Protein AF-A0A962A8A9-F1 (afdb_monomer)

Sequence (236 aa):
YRDCVGVWTIGYGHTSRAGAPRVSPGMKIAEADADEILSRDLRMFERGVAAALAKAKGEVVQREFDALVDLAFNIGLGAFRSSSLLRAYLVGDKARAAEKFLDWTKAGGRVVPGLVVRRKRDRAWFLTGRLPGERLADRVASGEPAHVIDAPDAAHARLVNLVQLEGADLMKGYRTILIGLVLAIGPAALQFLGAVDWSALIGPTGAFFVSGVVAILMRFVTTTPVGKPDAPAPAP

Radius of gyration: 27.81 Å; Cα contacts (8 Å, |Δi|>4): 185; chains: 1; bounding box: 49×70×78 Å

Foldseek 3Di:
DADPVGFQADQPGDACVLPPPHGDPPDDDDNVVSVVRCVVSLVVLLVLLCVLQPQADDDDWPLQSVLLSVLCSVPPSVCSSPFPLSVCRRPVNLVVSLVSLCVQQDDPRDGDVVSNQVSVQSSCSNVPVDGPPDDPVVQVVVPCPNPCPPRCPPVNVVVVVCCVVCVVVVVVVVVVVLVVVDVVCDPVNLVVLVVDPVCVVPNPVRVVVSVVSSVVSNVVVPDDDDDDDDDDDDDD

Secondary structure (DSSP, 8-state):
-B-TTS-BEETTTEETTSSSS---TT----HHHHHHHHHHHHHHHHHHHHHHHTT-SSPPPHHHHHHHHHHHHHH-HHHHHT-HHHHHHHTT-HHHHHHGGGG--EETTEE-HHHHHHHHHHHHHHHHS--TT--HHHHHHT-----------HHHHHHHHHHHHSTTTTTSTHHHHHHHHHHHHHHHHHHHHHTS-HHHHHHHHHHHHHHHHHHHHHHHHS-PPP----------

Structure (mmCIF, N/CA/C/O backbone):
data_AF-A0A962A8A9-F1
#
_entry.id   AF-A0A962A8A9-F1
#
loop_
_atom_site.group_PDB
_atom_site.id
_atom_site.type_symbol
_atom_site.label_atom_id
_atom_site.label_alt_id
_atom_site.label_comp_id
_atom_site.label_asym_id
_atom_site.label_entity_id
_atom_site.label_seq_id
_atom_site.pdbx_PDB_ins_code
_atom_site.Cartn_x
_atom_site.Cartn_y
_atom_site.Cartn_z
_atom_site.occupancy
_atom_site.B_iso_or_equiv
_atom_site.auth_seq_id
_atom_site.auth_comp_id
_atom_site.auth_asym_id
_atom_site.auth_atom_id
_atom_site.pdbx_PDB_model_num
ATOM 1 N N . TYR A 1 1 ? 11.715 -1.372 -15.561 1.00 89.00 1 TYR A N 1
ATOM 2 C CA . TYR A 1 1 ? 11.459 0.039 -15.943 1.00 89.00 1 TYR A CA 1
ATOM 3 C C . TYR A 1 1 ? 12.040 0.974 -14.876 1.00 89.00 1 TYR A C 1
ATOM 5 O O . TYR A 1 1 ? 12.488 0.476 -13.848 1.00 89.00 1 TYR A O 1
ATOM 13 N N . ARG A 1 2 ? 12.099 2.297 -15.103 1.00 89.69 2 ARG A N 1
ATOM 14 C CA . ARG A 1 2 ? 12.384 3.276 -14.031 1.00 89.69 2 ARG A CA 1
ATOM 15 C C . ARG A 1 2 ? 11.072 3.831 -13.496 1.00 89.69 2 ARG A C 1
ATOM 17 O O . ARG A 1 2 ? 10.200 4.166 -14.294 1.00 89.69 2 ARG A O 1
ATOM 24 N N . ASP A 1 3 ? 10.929 3.900 -12.181 1.00 86.06 3 ASP A N 1
ATOM 25 C CA . ASP A 1 3 ? 9.756 4.508 -11.553 1.00 86.06 3 ASP A CA 1
ATOM 26 C C . ASP A 1 3 ? 9.776 6.051 -11.648 1.00 86.06 3 ASP A C 1
ATOM 28 O O . ASP A 1 3 ? 10.682 6.656 -12.227 1.00 86.06 3 ASP A O 1
ATOM 32 N N . CYS A 1 4 ? 8.768 6.702 -11.057 1.00 80.62 4 CYS A N 1
ATOM 33 C CA . CYS A 1 4 ? 8.619 8.161 -11.076 1.00 80.62 4 CYS A CA 1
ATOM 34 C C . CYS A 1 4 ? 9.741 8.943 -10.365 1.00 80.62 4 CYS A C 1
ATOM 36 O O . CYS A 1 4 ? 9.811 10.161 -10.519 1.00 80.62 4 CYS A O 1
ATOM 38 N N . VAL A 1 5 ? 10.613 8.268 -9.608 1.00 81.50 5 VAL A N 1
ATOM 39 C CA . VAL A 1 5 ? 11.779 8.859 -8.931 1.00 81.50 5 VAL A CA 1
ATOM 40 C C . VAL A 1 5 ? 13.109 8.308 -9.467 1.00 81.50 5 VAL A C 1
ATOM 42 O O . VAL A 1 5 ? 14.167 8.594 -8.913 1.00 81.50 5 VAL A O 1
ATOM 45 N N . GLY A 1 6 ? 13.079 7.564 -10.578 1.00 86.88 6 GLY A N 1
ATOM 46 C CA . GLY A 1 6 ? 14.263 7.087 -11.292 1.00 86.88 6 GLY A CA 1
ATOM 47 C C . GLY A 1 6 ? 14.847 5.763 -10.792 1.00 86.88 6 GLY A C 1
ATOM 48 O O . GLY A 1 6 ? 15.941 5.398 -11.228 1.00 86.88 6 GLY A O 1
ATOM 49 N N . VAL A 1 7 ? 14.150 5.029 -9.921 1.00 89.75 7 VAL A N 1
ATOM 50 C CA . VAL A 1 7 ? 14.610 3.749 -9.364 1.00 89.75 7 VAL A CA 1
ATOM 51 C C . VAL A 1 7 ? 14.264 2.596 -10.305 1.00 89.75 7 VAL A C 1
ATOM 53 O O . VAL A 1 7 ? 13.142 2.481 -10.808 1.00 89.75 7 VAL A O 1
ATOM 56 N N . TRP A 1 8 ? 15.238 1.715 -10.544 1.00 94.06 8 TRP A N 1
ATOM 57 C CA . TRP A 1 8 ? 15.027 0.495 -11.321 1.00 94.06 8 TRP A CA 1
ATOM 58 C C . TRP A 1 8 ? 14.059 -0.448 -10.609 1.00 94.06 8 TRP A C 1
ATOM 60 O O . TRP A 1 8 ? 14.310 -0.886 -9.487 1.00 94.06 8 TRP A O 1
ATOM 70 N N . THR A 1 9 ? 12.968 -0.749 -11.305 1.00 90.31 9 THR A N 1
ATOM 71 C CA . THR A 1 9 ? 11.824 -1.505 -10.797 1.00 90.31 9 THR A CA 1
ATOM 72 C C . THR A 1 9 ? 11.427 -2.597 -11.793 1.00 90.31 9 THR A C 1
ATOM 74 O O . THR A 1 9 ? 11.510 -2.382 -13.011 1.00 90.31 9 THR A O 1
ATOM 77 N N . ILE A 1 10 ? 11.009 -3.763 -11.300 1.00 93.25 10 ILE A N 1
ATOM 78 C CA . ILE A 1 10 ? 10.560 -4.901 -12.118 1.00 93.25 10 ILE A CA 1
ATOM 79 C C . ILE A 1 10 ? 9.318 -5.573 -11.518 1.00 93.25 10 ILE A C 1
ATOM 81 O O . ILE A 1 10 ? 9.042 -5.410 -10.328 1.00 93.25 10 ILE A O 1
ATOM 85 N N . GLY A 1 11 ? 8.559 -6.298 -12.346 1.00 91.31 11 GLY A N 1
ATOM 86 C CA . GLY A 1 11 ? 7.305 -6.935 -11.938 1.00 91.31 11 GLY A CA 1
ATOM 87 C C . GLY A 1 11 ? 6.327 -5.923 -11.338 1.00 91.31 11 GLY A C 1
ATOM 88 O O . GLY A 1 11 ? 6.166 -4.817 -11.860 1.00 91.31 11 GLY A O 1
ATOM 89 N N . TYR A 1 12 ? 5.745 -6.274 -10.194 1.00 86.75 12 TYR A N 1
ATOM 90 C CA . TYR A 1 12 ? 4.738 -5.479 -9.483 1.00 86.75 12 TYR A CA 1
ATOM 91 C C . TYR A 1 12 ? 5.323 -4.467 -8.483 1.00 86.75 12 TYR A C 1
ATOM 93 O O . TYR A 1 12 ? 4.757 -4.224 -7.419 1.00 86.75 12 TYR A O 1
ATOM 101 N N . GLY A 1 13 ? 6.465 -3.857 -8.805 1.00 87.31 13 GLY A N 1
ATOM 102 C CA . GLY A 1 13 ? 7.073 -2.825 -7.955 1.00 87.31 13 GLY A CA 1
ATOM 103 C C . GLY A 1 13 ? 8.305 -3.268 -7.163 1.00 87.31 13 GLY A C 1
ATOM 104 O O . GLY A 1 13 ? 8.734 -2.543 -6.266 1.00 87.31 13 GLY A O 1
ATOM 105 N N . HIS A 1 14 ? 8.900 -4.417 -7.490 1.00 90.06 14 HIS A N 1
ATOM 106 C CA . HIS A 1 14 ? 10.118 -4.889 -6.835 1.00 90.06 14 HIS A CA 1
ATOM 107 C C . HIS A 1 14 ? 11.318 -4.004 -7.185 1.00 90.06 14 HIS A C 1
ATOM 109 O O . HIS A 1 14 ? 11.543 -3.671 -8.352 1.00 90.06 14 HIS A O 1
ATOM 115 N N . THR A 1 15 ? 12.133 -3.675 -6.180 1.00 91.44 15 THR A N 1
ATOM 116 C CA . THR A 1 15 ? 13.399 -2.947 -6.345 1.00 91.44 15 THR A CA 1
ATOM 117 C C . THR A 1 15 ? 14.524 -3.698 -5.643 1.00 91.44 15 THR A C 1
ATOM 119 O O . THR A 1 15 ? 14.290 -4.377 -4.647 1.00 91.44 15 THR A O 1
ATOM 122 N N . SER A 1 16 ? 15.776 -3.479 -6.058 1.00 91.56 16 SER A N 1
ATOM 123 C CA . SER A 1 16 ? 16.961 -4.098 -5.431 1.00 91.56 16 SER A CA 1
ATOM 124 C C . SER A 1 16 ? 17.118 -3.809 -3.928 1.00 91.56 16 SER A C 1
ATOM 126 O O . SER A 1 16 ? 17.960 -4.416 -3.270 1.00 91.56 16 SER A O 1
ATOM 128 N N . ARG A 1 17 ? 16.357 -2.853 -3.375 1.00 86.69 17 ARG A N 1
ATOM 129 C CA . ARG A 1 17 ? 16.319 -2.555 -1.935 1.00 86.69 17 ARG A CA 1
ATOM 130 C C . ARG A 1 17 ? 15.505 -3.583 -1.146 1.00 86.69 17 ARG A C 1
ATOM 132 O O . ARG A 1 17 ? 15.736 -3.714 0.049 1.00 86.69 17 ARG A O 1
ATOM 139 N N . ALA A 1 18 ? 14.573 -4.278 -1.798 1.00 84.06 18 ALA A N 1
ATOM 140 C CA . ALA A 1 18 ? 13.765 -5.338 -1.198 1.00 84.06 18 ALA A CA 1
ATOM 141 C C . ALA A 1 18 ? 14.527 -6.673 -1.083 1.00 84.06 18 ALA A C 1
ATOM 143 O O . ALA A 1 18 ? 14.088 -7.571 -0.371 1.00 84.06 18 ALA A O 1
ATOM 144 N N . GLY A 1 19 ? 15.690 -6.793 -1.734 1.00 88.44 19 GLY A N 1
ATOM 145 C CA . GLY A 1 19 ? 16.543 -7.976 -1.691 1.00 88.44 19 GLY A CA 1
ATOM 146 C C . GLY A 1 19 ? 16.860 -8.494 -3.088 1.00 88.44 19 GLY A C 1
ATOM 147 O O . GLY A 1 19 ? 16.944 -7.723 -4.042 1.00 88.44 19 GLY A O 1
ATOM 148 N N . ALA A 1 20 ? 17.083 -9.802 -3.198 1.00 88.31 20 ALA A N 1
ATOM 149 C CA . ALA A 1 20 ? 17.197 -10.464 -4.492 1.00 88.31 20 ALA A CA 1
ATOM 150 C C . ALA A 1 20 ? 15.820 -10.521 -5.188 1.00 88.31 20 ALA A C 1
ATOM 152 O O . ALA A 1 20 ? 14.825 -10.658 -4.489 1.00 88.31 20 ALA A O 1
ATOM 153 N N . PRO A 1 21 ? 15.729 -10.505 -6.526 1.00 90.75 21 PRO A N 1
ATOM 154 C CA . PRO A 1 21 ? 16.823 -10.267 -7.459 1.00 90.75 21 PRO A CA 1
ATOM 155 C C . PRO A 1 21 ? 17.271 -8.797 -7.479 1.00 90.75 21 PRO A C 1
ATOM 157 O O . PRO A 1 21 ? 16.479 -7.872 -7.337 1.00 90.75 21 PRO A O 1
ATOM 160 N N . ARG A 1 22 ? 18.564 -8.555 -7.728 1.00 94.69 22 ARG A N 1
ATOM 161 C CA . ARG A 1 22 ? 19.027 -7.191 -8.020 1.00 94.69 22 ARG A CA 1
ATOM 162 C C . ARG A 1 22 ? 18.507 -6.780 -9.395 1.00 94.69 22 ARG A C 1
ATOM 164 O O . ARG A 1 22 ? 18.913 -7.346 -10.404 1.00 94.69 22 ARG A O 1
ATOM 171 N N . VAL A 1 23 ? 17.645 -5.772 -9.419 1.00 95.19 23 VAL A N 1
ATOM 172 C CA . VAL A 1 23 ? 17.060 -5.217 -10.638 1.00 95.19 23 VAL A CA 1
ATOM 173 C C . VAL A 1 23 ? 18.111 -4.428 -11.413 1.00 95.19 23 VAL A C 1
A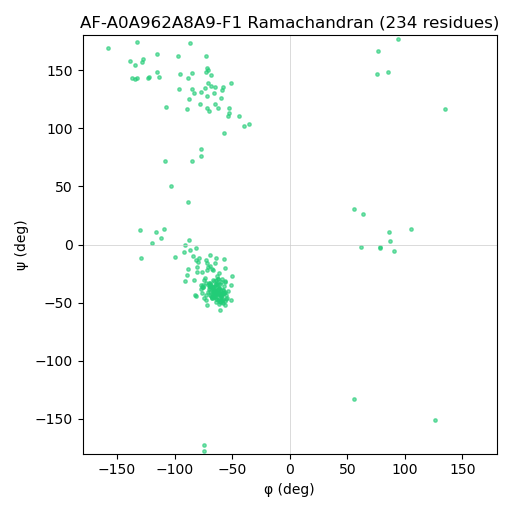TOM 175 O O . VAL A 1 23 ? 18.751 -3.520 -10.872 1.00 95.19 23 VAL A O 1
ATOM 178 N N . SER A 1 24 ? 18.256 -4.755 -12.694 1.00 93.38 24 SER A N 1
ATOM 179 C CA . SER A 1 24 ? 19.170 -4.106 -13.634 1.00 93.38 24 SER A CA 1
ATOM 180 C C . SER A 1 24 ? 18.439 -3.650 -14.910 1.00 93.38 24 SER A C 1
ATOM 182 O O . SER A 1 24 ? 17.336 -4.126 -15.209 1.00 93.38 24 SER A O 1
ATOM 184 N N . PRO A 1 25 ? 19.004 -2.692 -15.672 1.00 95.19 25 PRO A N 1
ATOM 185 C CA . PRO A 1 25 ? 18.435 -2.275 -16.951 1.00 95.19 25 PRO A CA 1
ATOM 186 C C . PRO A 1 25 ? 18.324 -3.461 -17.918 1.00 95.19 25 PRO A C 1
ATOM 188 O O . PRO A 1 25 ? 19.261 -4.238 -18.056 1.00 95.19 25 PRO A O 1
ATOM 191 N N . GLY A 1 26 ? 17.187 -3.585 -18.607 1.00 92.88 26 GLY A N 1
ATOM 192 C CA . GLY A 1 26 ? 16.962 -4.651 -19.591 1.00 92.88 26 GLY A CA 1
ATOM 193 C C . GLY A 1 26 ? 16.607 -6.022 -19.006 1.00 92.88 26 GLY A C 1
ATOM 194 O O . GLY A 1 26 ? 16.317 -6.932 -19.779 1.00 92.88 26 GLY A O 1
ATOM 195 N N . MET A 1 27 ? 16.572 -6.171 -17.675 1.00 94.25 27 MET A N 1
ATOM 196 C CA . MET A 1 27 ? 16.119 -7.399 -17.021 1.00 94.25 27 MET A CA 1
ATOM 197 C C . MET A 1 27 ? 14.672 -7.727 -17.417 1.00 94.25 27 MET A C 1
ATOM 199 O O . MET A 1 27 ? 13.794 -6.858 -17.391 1.00 94.25 27 MET A O 1
ATOM 203 N N . LYS A 1 28 ? 14.439 -8.992 -17.770 1.00 93.38 28 LYS A N 1
ATOM 204 C CA . LYS A 1 28 ? 13.125 -9.571 -18.061 1.00 93.38 28 LYS A CA 1
ATOM 205 C C . LYS A 1 28 ? 12.897 -10.744 -17.116 1.00 93.38 28 LYS A C 1
ATOM 207 O O . LYS A 1 28 ? 13.847 -11.448 -16.789 1.00 93.38 28 LYS A O 1
ATOM 212 N N . ILE A 1 29 ? 11.656 -10.921 -16.697 1.00 87.56 29 ILE A N 1
ATOM 213 C CA . ILE A 1 29 ? 11.208 -12.019 -15.838 1.00 87.56 29 ILE A CA 1
ATOM 214 C C . ILE A 1 29 ? 9.914 -12.583 -16.420 1.00 87.56 29 ILE A C 1
ATOM 216 O O . ILE A 1 29 ? 9.211 -11.855 -17.131 1.00 87.56 29 ILE A O 1
ATOM 220 N N . ALA A 1 30 ? 9.617 -13.853 -16.149 1.00 87.12 30 ALA A N 1
ATOM 221 C CA . ALA A 1 30 ? 8.306 -14.404 -16.458 1.00 87.12 30 ALA A CA 1
ATOM 222 C C . ALA A 1 30 ? 7.252 -13.848 -15.486 1.00 87.12 30 ALA A C 1
ATOM 224 O O . ALA A 1 30 ? 7.581 -13.330 -14.418 1.00 87.12 30 ALA A O 1
ATOM 225 N N . GLU A 1 31 ? 5.977 -13.963 -15.850 1.00 81.44 31 GLU A N 1
ATOM 226 C CA . GLU A 1 31 ? 4.865 -13.560 -14.981 1.00 81.44 31 GLU A CA 1
ATOM 227 C C . GLU A 1 31 ? 4.870 -14.347 -13.663 1.00 81.44 31 GLU A C 1
ATOM 229 O O . GLU A 1 31 ? 4.838 -13.743 -12.596 1.00 81.44 31 GLU A O 1
ATOM 234 N N . ALA A 1 32 ? 5.086 -15.665 -13.728 1.00 78.00 32 ALA A N 1
ATOM 235 C CA . ALA A 1 32 ? 5.216 -16.513 -12.542 1.00 78.00 32 ALA A CA 1
ATOM 236 C C . ALA A 1 32 ? 6.355 -16.063 -11.603 1.00 78.00 32 ALA A C 1
ATOM 238 O O . ALA A 1 32 ? 6.186 -16.045 -10.384 1.00 78.00 32 ALA A O 1
ATOM 239 N N . ASP A 1 33 ? 7.494 -15.630 -12.157 1.00 79.50 33 ASP A N 1
ATOM 240 C CA . ASP A 1 33 ? 8.597 -15.084 -11.355 1.00 79.50 33 ASP A CA 1
ATOM 241 C C . ASP A 1 33 ? 8.193 -13.753 -10.698 1.00 79.50 33 ASP A C 1
ATOM 243 O O . ASP A 1 33 ? 8.588 -13.456 -9.569 1.00 79.50 33 ASP A O 1
ATOM 247 N N . ALA A 1 34 ? 7.411 -12.923 -11.399 1.00 77.50 34 ALA A N 1
ATOM 248 C CA . ALA A 1 34 ? 6.904 -11.665 -10.861 1.00 77.50 34 ALA A CA 1
ATOM 249 C C . ALA A 1 34 ? 5.936 -11.902 -9.692 1.00 77.50 34 ALA A C 1
ATOM 251 O O . ALA A 1 34 ? 6.018 -11.181 -8.692 1.00 77.50 34 ALA A O 1
ATOM 252 N N . ASP A 1 35 ? 5.077 -12.918 -9.793 1.00 73.75 35 ASP A N 1
ATOM 253 C CA . ASP A 1 35 ? 4.142 -13.323 -8.739 1.00 73.75 35 ASP A CA 1
ATOM 254 C C . ASP A 1 35 ? 4.880 -13.881 -7.513 1.00 73.75 35 ASP A C 1
ATOM 256 O O . ASP A 1 35 ? 4.552 -13.537 -6.372 1.00 73.75 35 ASP A O 1
ATOM 260 N N . GLU A 1 36 ? 5.926 -14.689 -7.720 1.00 78.88 36 GLU A N 1
ATOM 261 C CA . GLU A 1 36 ? 6.756 -15.209 -6.629 1.00 78.88 36 GLU A CA 1
ATOM 262 C C . GLU A 1 36 ? 7.495 -14.076 -5.899 1.00 78.88 36 GLU A C 1
ATOM 264 O O . GLU A 1 36 ? 7.505 -14.011 -4.661 1.00 78.88 36 GLU A O 1
ATOM 269 N N . ILE A 1 37 ? 8.081 -13.144 -6.658 1.00 81.06 37 ILE A N 1
ATOM 270 C CA . ILE A 1 37 ? 8.750 -11.957 -6.116 1.00 81.06 37 ILE A CA 1
ATOM 271 C C . ILE A 1 37 ? 7.767 -11.127 -5.288 1.00 81.06 37 ILE A C 1
ATOM 273 O O . ILE A 1 37 ? 8.087 -10.761 -4.154 1.00 81.06 37 ILE A O 1
ATOM 277 N N . LEU A 1 38 ? 6.571 -10.863 -5.820 1.00 82.62 38 LEU A N 1
ATOM 278 C CA . LEU A 1 38 ? 5.534 -10.114 -5.116 1.00 82.62 38 LEU A CA 1
ATOM 279 C C . LEU A 1 38 ? 5.119 -10.820 -3.825 1.00 82.62 38 LEU A C 1
ATOM 281 O O . LEU A 1 38 ? 5.140 -10.202 -2.762 1.00 82.62 38 LEU A O 1
ATOM 285 N N . SER A 1 39 ? 4.817 -12.117 -3.895 1.00 79.31 39 SER A N 1
ATOM 286 C CA . SER A 1 39 ? 4.420 -12.925 -2.737 1.00 79.31 39 SER A CA 1
ATOM 287 C C . SER A 1 39 ? 5.481 -12.886 -1.638 1.00 79.31 39 SER A C 1
ATOM 289 O O . SER A 1 39 ? 5.182 -12.751 -0.451 1.00 79.31 39 SER A O 1
ATOM 291 N N . ARG A 1 40 ? 6.763 -12.961 -2.009 1.00 82.62 40 ARG A N 1
ATOM 292 C CA . ARG A 1 40 ? 7.858 -12.863 -1.045 1.00 82.62 40 ARG A CA 1
ATOM 293 C C . ARG A 1 40 ? 7.962 -11.476 -0.427 1.00 82.62 40 ARG A C 1
ATOM 295 O O . ARG A 1 40 ? 8.142 -11.392 0.789 1.00 82.62 40 ARG A O 1
ATOM 302 N N . ASP A 1 41 ? 7.888 -10.429 -1.235 1.00 82.12 41 ASP A N 1
ATOM 303 C CA . ASP A 1 41 ? 8.031 -9.057 -0.764 1.00 82.12 41 ASP A CA 1
ATOM 304 C C . ASP A 1 41 ? 6.864 -8.667 0.159 1.00 82.12 41 ASP A C 1
ATOM 306 O O . ASP A 1 41 ? 7.092 -8.087 1.225 1.00 82.12 41 ASP A O 1
ATOM 310 N N . LEU A 1 42 ? 5.633 -9.066 -0.187 1.00 84.56 42 LEU A N 1
ATOM 311 C CA . LEU A 1 42 ? 4.418 -8.809 0.593 1.00 84.56 42 LEU A CA 1
ATOM 312 C C . LEU A 1 42 ? 4.496 -9.358 2.016 1.00 84.56 42 LEU A C 1
ATOM 314 O O . LEU A 1 42 ? 4.125 -8.644 2.948 1.00 84.56 42 LEU A O 1
ATOM 318 N N . ARG A 1 43 ? 5.084 -10.546 2.220 1.00 84.00 43 ARG A N 1
ATOM 319 C CA . ARG A 1 43 ? 5.210 -11.175 3.550 1.00 84.00 43 ARG A CA 1
ATOM 320 C C . ARG A 1 43 ? 5.813 -10.253 4.611 1.00 84.00 43 ARG A C 1
ATOM 322 O O . ARG A 1 43 ? 5.468 -10.345 5.790 1.00 84.00 43 ARG A O 1
ATOM 329 N N . MET A 1 44 ? 6.752 -9.381 4.235 1.00 84.25 44 MET A N 1
ATOM 330 C CA . MET A 1 44 ? 7.325 -8.408 5.171 1.00 84.25 44 MET A CA 1
ATOM 331 C C . MET A 1 44 ? 6.303 -7.336 5.565 1.00 84.25 44 MET A C 1
ATOM 333 O O . MET A 1 44 ? 6.220 -6.972 6.741 1.00 84.25 44 MET A O 1
ATOM 337 N N . PHE A 1 45 ? 5.544 -6.829 4.596 1.00 84.94 45 PHE A N 1
ATOM 338 C CA . PHE A 1 45 ? 4.564 -5.768 4.799 1.00 84.94 45 PHE A CA 1
ATOM 339 C C . PHE A 1 45 ? 3.335 -6.268 5.546 1.00 84.94 45 PHE A C 1
ATOM 341 O O . PHE A 1 45 ? 2.937 -5.619 6.506 1.00 84.94 45 PHE A O 1
ATOM 348 N N . GLU A 1 46 ? 2.811 -7.441 5.199 1.00 85.50 46 GLU A N 1
ATOM 349 C CA . GLU A 1 46 ? 1.689 -8.078 5.896 1.00 85.50 46 GLU A CA 1
ATOM 350 C C . GLU A 1 46 ? 1.999 -8.261 7.382 1.00 85.50 46 GLU A C 1
ATOM 352 O O . GLU A 1 46 ? 1.265 -7.764 8.235 1.00 85.50 46 GLU A O 1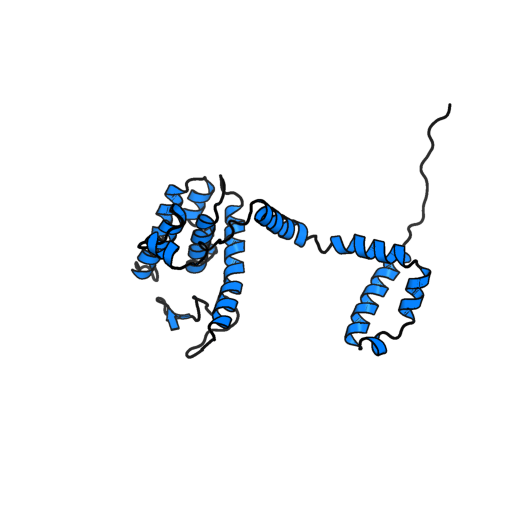
ATOM 357 N N . ARG A 1 47 ? 3.148 -8.871 7.714 1.00 84.81 47 ARG A N 1
ATOM 358 C CA . ARG A 1 47 ? 3.583 -9.019 9.113 1.00 84.81 47 ARG A CA 1
ATOM 359 C C . ARG A 1 47 ? 3.783 -7.674 9.801 1.00 84.81 47 ARG A C 1
ATOM 361 O O . ARG A 1 47 ? 3.406 -7.507 10.959 1.00 84.81 47 ARG A O 1
ATOM 368 N N . GLY A 1 48 ? 4.395 -6.715 9.108 1.00 83.62 48 GLY A N 1
ATOM 369 C CA . GLY A 1 48 ? 4.660 -5.388 9.653 1.00 83.62 48 GLY A CA 1
ATOM 370 C C . GLY A 1 48 ? 3.385 -4.596 9.949 1.00 83.62 48 GLY A C 1
ATOM 371 O O . GLY A 1 48 ? 3.320 -3.914 10.972 1.00 83.62 48 GLY A O 1
ATOM 372 N N . VAL A 1 49 ? 2.376 -4.704 9.084 1.00 89.19 49 VAL A N 1
ATOM 373 C CA . VAL A 1 49 ? 1.057 -4.091 9.264 1.00 89.19 49 VAL A CA 1
ATOM 374 C C . VAL A 1 49 ? 0.284 -4.826 10.352 1.00 89.19 49 VAL A C 1
ATOM 376 O O . VAL A 1 49 ? -0.185 -4.173 11.276 1.00 89.19 49 VAL A O 1
ATOM 379 N N . ALA A 1 50 ? 0.230 -6.160 10.331 1.00 89.75 50 ALA A N 1
ATOM 380 C CA . ALA A 1 50 ? -0.445 -6.952 11.362 1.00 89.75 50 ALA A CA 1
ATOM 381 C C . ALA A 1 50 ? 0.089 -6.627 12.768 1.00 89.75 50 ALA A C 1
ATOM 383 O O . ALA A 1 50 ? -0.681 -6.327 13.679 1.00 89.75 50 ALA A O 1
ATOM 384 N N . ALA A 1 51 ? 1.415 -6.568 12.927 1.00 87.62 51 ALA A N 1
ATOM 385 C CA . ALA A 1 51 ? 2.043 -6.173 14.185 1.00 87.62 51 ALA A CA 1
ATOM 386 C C . ALA A 1 51 ? 1.696 -4.729 14.590 1.00 87.62 51 ALA A C 1
ATOM 388 O O . ALA A 1 51 ? 1.463 -4.451 15.767 1.00 87.62 51 ALA A O 1
ATOM 389 N N . ALA A 1 52 ? 1.638 -3.802 13.630 1.00 89.19 52 ALA A N 1
ATOM 390 C CA . ALA A 1 52 ? 1.250 -2.419 13.892 1.00 89.19 52 ALA A CA 1
ATOM 391 C C . ALA A 1 52 ? -0.220 -2.293 14.324 1.00 89.19 52 ALA A C 1
ATOM 393 O O . ALA A 1 52 ? -0.536 -1.403 15.109 1.00 89.19 52 ALA A O 1
ATOM 394 N N . LEU A 1 53 ? -1.093 -3.186 13.851 1.00 91.12 53 LEU A N 1
ATOM 395 C CA . LEU A 1 53 ? -2.521 -3.224 14.165 1.00 91.12 53 LEU A CA 1
ATOM 396 C C . LEU A 1 53 ? -2.862 -4.005 15.439 1.00 91.12 53 LEU A C 1
ATOM 398 O O . LEU A 1 53 ? -4.006 -3.950 15.879 1.00 91.12 53 LEU A O 1
ATOM 402 N N . ALA A 1 54 ? -1.894 -4.657 16.089 1.00 88.88 54 ALA A N 1
ATOM 403 C CA . ALA A 1 54 ? -2.124 -5.480 17.284 1.00 88.88 54 ALA A CA 1
ATOM 404 C C . ALA A 1 54 ? -2.805 -4.737 18.454 1.00 88.88 54 ALA A C 1
ATOM 406 O O . ALA A 1 54 ? -3.369 -5.364 19.345 1.00 88.88 54 ALA A O 1
ATOM 407 N N . LYS A 1 55 ? -2.742 -3.398 18.469 1.00 85.69 55 LYS A N 1
ATOM 408 C CA . LYS A 1 55 ? -3.367 -2.531 19.484 1.00 85.69 55 LYS A CA 1
ATOM 409 C C . LYS A 1 55 ? -4.562 -1.734 18.950 1.00 85.69 55 LYS A C 1
ATOM 411 O O . LYS A 1 55 ? -4.966 -0.761 19.586 1.00 85.69 55 LYS A O 1
ATOM 416 N N . ALA A 1 56 ? -5.079 -2.076 17.771 1.00 91.75 56 ALA A N 1
ATOM 417 C CA . ALA A 1 56 ? -6.215 -1.377 17.190 1.00 91.75 56 ALA A CA 1
ATOM 418 C C . ALA A 1 56 ? -7.470 -1.577 18.045 1.00 91.75 56 ALA A C 1
ATOM 420 O O . ALA A 1 56 ? -7.769 -2.681 18.497 1.00 91.75 56 ALA A O 1
ATOM 421 N N . LYS A 1 57 ? -8.215 -0.493 18.273 1.00 87.62 57 LYS A N 1
ATOM 422 C CA . LYS A 1 57 ? -9.539 -0.570 18.887 1.00 87.62 57 LYS A CA 1
ATOM 423 C C . LYS A 1 57 ? -10.561 -1.031 17.850 1.00 87.62 57 LYS A C 1
ATOM 425 O O . LYS A 1 57 ? -10.791 -0.340 16.860 1.00 87.62 57 LYS A O 1
ATOM 430 N N . GLY A 1 58 ? -11.219 -2.150 18.137 1.00 81.12 58 GLY A N 1
ATOM 431 C CA . GLY A 1 58 ? -12.247 -2.739 17.281 1.00 81.12 58 GLY A CA 1
ATOM 432 C C . GLY A 1 58 ? -11.705 -3.805 16.333 1.00 81.12 58 GLY A C 1
ATOM 433 O O . GLY A 1 58 ? -10.511 -4.092 16.298 1.00 81.12 58 GLY A O 1
ATOM 434 N N . GLU A 1 59 ? -12.614 -4.417 15.582 1.00 84.56 59 GLU A N 1
ATOM 435 C CA . GLU A 1 59 ? -12.283 -5.480 14.636 1.00 84.56 59 GLU A CA 1
ATOM 436 C C . GLU A 1 59 ? -11.579 -4.924 13.391 1.00 84.56 59 GLU A C 1
ATOM 438 O O . GLU A 1 59 ? -12.016 -3.927 12.801 1.00 84.56 59 GLU A O 1
ATOM 443 N N . VAL A 1 60 ? -10.500 -5.595 12.985 1.00 85.44 60 VAL A N 1
ATOM 444 C CA . VAL A 1 60 ? -9.812 -5.356 11.714 1.00 85.44 60 VAL A CA 1
ATOM 445 C C . VAL A 1 60 ? -10.458 -6.242 10.661 1.00 85.44 60 VAL A C 1
ATOM 447 O O . VAL A 1 60 ? -10.402 -7.463 10.761 1.00 85.44 60 VAL A O 1
ATOM 450 N N . VAL A 1 61 ? -11.063 -5.628 9.647 1.00 86.44 61 VAL A N 1
ATOM 451 C CA . VAL A 1 61 ? -11.691 -6.365 8.542 1.00 86.44 61 VAL A CA 1
ATOM 452 C C . VAL A 1 61 ? -10.711 -6.474 7.376 1.00 86.44 61 VAL A C 1
ATOM 454 O O . VAL A 1 61 ? -9.958 -5.536 7.120 1.00 86.44 61 VAL A O 1
ATOM 457 N N . GLN A 1 62 ? -10.751 -7.578 6.626 1.00 84.12 62 GLN A N 1
ATOM 458 C CA . GLN A 1 62 ? -9.769 -7.886 5.578 1.00 84.12 62 GLN A CA 1
ATOM 459 C C . GLN A 1 62 ? -9.540 -6.754 4.570 1.00 84.12 62 GLN A C 1
ATOM 461 O O . GLN A 1 62 ? -8.408 -6.336 4.367 1.00 84.12 62 GLN A O 1
ATOM 466 N N . ARG A 1 63 ? -10.610 -6.152 4.035 1.00 88.12 63 ARG A N 1
ATOM 467 C CA . ARG A 1 63 ? -10.495 -5.014 3.100 1.00 88.12 63 ARG A CA 1
ATOM 468 C C . ARG A 1 63 ? -9.695 -3.831 3.665 1.00 88.12 63 ARG A C 1
ATOM 470 O O . ARG A 1 63 ? -9.051 -3.092 2.926 1.00 88.12 63 ARG A O 1
ATOM 477 N N . GLU A 1 64 ? -9.770 -3.618 4.979 1.00 89.50 64 GLU A N 1
ATOM 478 C CA . GLU A 1 64 ? -9.040 -2.550 5.655 1.00 89.50 64 GLU A CA 1
ATOM 479 C C . GLU A 1 64 ? -7.566 -2.932 5.753 1.00 89.50 64 GLU A C 1
ATOM 481 O O . GLU A 1 64 ? -6.708 -2.123 5.411 1.00 89.50 64 GLU A O 1
ATOM 486 N N . PHE A 1 65 ? -7.284 -4.175 6.153 1.00 91.38 65 PHE A N 1
ATOM 487 C CA . PHE A 1 65 ? -5.936 -4.730 6.183 1.00 91.38 65 PHE A CA 1
ATOM 488 C C . PHE A 1 65 ? -5.258 -4.655 4.809 1.00 91.38 65 PHE A C 1
ATOM 490 O O . PHE A 1 65 ? -4.164 -4.103 4.715 1.00 91.38 65 PHE A O 1
ATOM 497 N N . ASP A 1 66 ? -5.933 -5.090 3.744 1.00 86.38 66 ASP A N 1
ATOM 498 C CA . ASP A 1 66 ? -5.405 -5.069 2.375 1.00 86.38 66 ASP A CA 1
ATOM 499 C C . ASP A 1 66 ? -5.019 -3.651 1.933 1.00 86.38 66 ASP A C 1
ATOM 501 O O . ASP A 1 66 ? -3.921 -3.422 1.427 1.00 86.38 66 ASP A O 1
ATOM 505 N N . ALA A 1 67 ? -5.890 -2.663 2.172 1.00 92.69 67 ALA A N 1
ATOM 506 C CA . ALA A 1 67 ? -5.605 -1.271 1.824 1.00 92.69 67 ALA A CA 1
ATOM 507 C C . ALA A 1 67 ? -4.429 -0.696 2.634 1.00 92.69 67 ALA A C 1
ATOM 509 O O . ALA A 1 67 ? -3.642 0.105 2.121 1.00 92.69 67 ALA A O 1
ATOM 510 N N . LEU A 1 68 ? -4.290 -1.096 3.901 1.00 94.81 68 LEU A N 1
ATOM 511 C CA . LEU A 1 68 ? -3.169 -0.697 4.752 1.00 94.81 68 LEU A CA 1
ATOM 512 C C . LEU A 1 68 ? -1.855 -1.349 4.299 1.00 94.81 68 LEU A C 1
ATOM 514 O O . LEU A 1 68 ? -0.819 -0.681 4.314 1.00 94.81 68 LEU A O 1
ATOM 518 N N . VAL A 1 69 ? -1.895 -2.610 3.857 1.00 91.94 69 VAL A N 1
ATOM 519 C CA . VAL A 1 69 ? -0.753 -3.313 3.254 1.00 91.94 69 VAL A CA 1
ATOM 520 C C . VAL A 1 69 ? -0.358 -2.671 1.927 1.00 91.94 69 VAL A C 1
ATOM 522 O O . VAL A 1 69 ? 0.825 -2.380 1.760 1.00 91.94 69 VAL A O 1
ATOM 525 N N . ASP A 1 70 ? -1.301 -2.346 1.033 1.00 93.50 70 ASP A N 1
ATOM 526 C CA . ASP A 1 70 ? -0.992 -1.652 -0.231 1.00 93.50 70 ASP A CA 1
ATOM 527 C C . ASP A 1 70 ? -0.314 -0.298 0.021 1.00 93.50 70 ASP A C 1
ATOM 529 O O . ASP A 1 70 ? 0.698 0.046 -0.606 1.00 93.50 70 ASP A O 1
ATOM 533 N N . LEU A 1 71 ? -0.827 0.461 0.996 1.00 95.38 71 LEU A N 1
ATOM 534 C CA . LEU A 1 71 ? -0.212 1.715 1.403 1.00 95.38 71 LEU A CA 1
ATOM 535 C C . LEU A 1 71 ? 1.206 1.479 1.930 1.00 95.38 71 LEU A C 1
ATOM 537 O O . LEU A 1 71 ? 2.137 2.135 1.462 1.00 95.38 71 LEU A O 1
ATOM 541 N N . ALA A 1 72 ? 1.380 0.550 2.875 1.00 94.06 72 ALA A N 1
ATOM 542 C CA . ALA A 1 72 ? 2.669 0.242 3.488 1.00 94.06 72 ALA A CA 1
ATOM 543 C C . ALA A 1 72 ? 3.699 -0.268 2.472 1.00 94.06 72 ALA A C 1
ATOM 545 O O . ALA A 1 72 ? 4.866 0.113 2.565 1.00 94.06 72 ALA A O 1
ATOM 546 N N . PHE A 1 73 ? 3.276 -1.067 1.493 1.00 89.38 73 PHE A N 1
ATOM 547 C CA . PHE A 1 73 ? 4.108 -1.523 0.381 1.00 89.38 73 PHE A CA 1
ATOM 548 C C . PHE A 1 73 ? 4.622 -0.337 -0.440 1.00 89.38 73 PHE A C 1
ATOM 550 O O . PHE A 1 73 ? 5.796 -0.272 -0.795 1.00 89.38 73 PHE A O 1
ATOM 557 N N . ASN A 1 74 ? 3.764 0.657 -0.686 1.00 91.44 74 ASN A N 1
ATOM 558 C CA . ASN A 1 74 ? 4.128 1.828 -1.473 1.00 91.44 74 ASN A CA 1
ATOM 559 C C . ASN A 1 74 ? 5.002 2.850 -0.724 1.00 91.44 74 ASN A C 1
ATOM 561 O O . ASN A 1 74 ? 5.922 3.401 -1.324 1.00 91.44 74 ASN A O 1
ATOM 565 N N . ILE A 1 75 ? 4.712 3.138 0.549 1.00 91.56 75 ILE A N 1
ATOM 566 C CA . ILE A 1 75 ? 5.401 4.200 1.314 1.00 91.56 75 ILE A CA 1
ATOM 567 C C . ILE A 1 75 ? 6.504 3.665 2.239 1.00 91.56 75 ILE A C 1
ATOM 569 O O . ILE A 1 75 ? 7.283 4.438 2.797 1.00 91.56 75 ILE A O 1
ATOM 573 N N . GLY A 1 76 ? 6.569 2.345 2.420 1.00 92.88 76 GLY A N 1
ATOM 574 C CA . GLY A 1 76 ? 7.444 1.669 3.369 1.00 92.88 76 GLY A CA 1
ATOM 575 C C . GLY A 1 76 ? 6.853 1.563 4.781 1.00 92.88 76 GLY A C 1
ATOM 576 O O . GLY A 1 76 ? 6.174 2.462 5.283 1.00 92.88 76 GLY A O 1
ATOM 577 N N . LEU A 1 77 ? 7.199 0.482 5.489 1.00 91.00 77 LEU A N 1
ATOM 578 C CA . LEU A 1 77 ? 6.722 0.224 6.855 1.00 91.00 77 LEU A CA 1
ATOM 579 C C . LEU A 1 77 ? 7.103 1.315 7.868 1.00 91.00 77 LEU A C 1
ATOM 581 O O . LEU A 1 77 ? 6.364 1.559 8.818 1.00 91.00 77 LEU A O 1
ATOM 585 N N . GLY A 1 78 ? 8.255 1.970 7.694 1.00 95.38 78 GLY A N 1
ATOM 586 C CA . GLY A 1 78 ? 8.682 3.057 8.579 1.00 95.38 78 GLY A CA 1
ATOM 587 C C . GLY A 1 78 ? 7.721 4.247 8.538 1.00 95.38 78 GLY A C 1
ATOM 588 O O . GLY A 1 78 ? 7.280 4.715 9.586 1.00 95.38 78 GLY A O 1
ATOM 589 N N . ALA A 1 79 ? 7.354 4.682 7.330 1.00 96.00 79 ALA A N 1
ATOM 590 C CA . ALA A 1 79 ? 6.411 5.774 7.108 1.00 96.00 79 ALA A CA 1
ATOM 591 C C . ALA A 1 79 ? 4.978 5.382 7.505 1.00 96.00 79 ALA A C 1
ATOM 593 O O . ALA A 1 79 ? 4.263 6.177 8.112 1.00 96.00 79 ALA A O 1
ATOM 594 N N . PHE A 1 80 ? 4.580 4.133 7.242 1.00 97.88 80 PHE A N 1
ATOM 595 C CA . PHE A 1 80 ? 3.295 3.600 7.691 1.00 97.88 80 PHE A CA 1
ATOM 596 C C . PHE A 1 80 ? 3.152 3.646 9.221 1.00 97.88 80 PHE A C 1
ATOM 598 O O . PHE A 1 80 ? 2.168 4.185 9.733 1.00 97.88 80 PHE A O 1
ATOM 605 N N . ARG A 1 81 ? 4.157 3.157 9.963 1.00 97.69 81 ARG A N 1
ATOM 606 C CA . ARG A 1 81 ? 4.130 3.101 11.437 1.00 97.69 81 ARG A CA 1
ATOM 607 C C . ARG A 1 81 ? 4.074 4.471 12.111 1.00 97.69 81 ARG A C 1
ATOM 609 O O . ARG A 1 81 ? 3.504 4.589 13.190 1.00 97.69 81 ARG A O 1
ATOM 616 N N . SER A 1 82 ? 4.654 5.503 11.502 1.00 97.00 82 SER A N 1
ATOM 617 C CA . SER A 1 82 ? 4.623 6.874 12.032 1.00 97.00 82 SER A CA 1
ATOM 618 C C . SER A 1 82 ? 3.441 7.706 11.516 1.00 97.00 82 SER A C 1
ATOM 620 O O . SER A 1 82 ? 3.286 8.871 11.896 1.00 97.00 82 SER A O 1
ATOM 622 N N . SER A 1 83 ? 2.588 7.129 10.664 1.00 98.19 83 SER A N 1
ATOM 623 C CA . SER A 1 83 ? 1.532 7.862 9.971 1.00 98.19 83 SER A CA 1
ATOM 624 C C . SER A 1 83 ? 0.415 8.355 10.902 1.00 98.19 83 SER A C 1
ATOM 626 O O . SER A 1 83 ? -0.002 7.706 11.864 1.00 98.19 83 SER A O 1
ATOM 628 N N . SER A 1 84 ? -0.137 9.526 10.576 1.00 98.00 84 SER A N 1
ATOM 629 C CA . SER A 1 84 ? -1.411 10.010 11.130 1.00 98.00 84 SER A CA 1
ATOM 630 C C . SER A 1 84 ? -2.573 9.057 10.833 1.00 98.00 84 SER A C 1
ATOM 632 O O . SER A 1 84 ? -3.487 8.968 11.649 1.00 98.00 84 SER A O 1
ATOM 634 N N . LEU A 1 85 ? -2.507 8.334 9.711 1.00 98.44 85 LEU A N 1
ATOM 635 C CA . LEU A 1 85 ? -3.464 7.305 9.322 1.00 98.44 85 LEU A CA 1
ATOM 636 C C . LEU A 1 85 ? -3.519 6.174 10.348 1.00 98.44 85 LEU A C 1
ATOM 638 O O . LEU A 1 85 ? -4.583 5.921 10.907 1.00 98.44 85 LEU A O 1
ATOM 642 N N . LEU A 1 86 ? -2.378 5.539 10.640 1.00 98.12 86 LEU A N 1
ATOM 643 C CA . LEU A 1 86 ? -2.315 4.442 11.603 1.00 98.12 86 LEU A CA 1
ATOM 644 C C . LEU A 1 86 ? -2.756 4.918 12.990 1.00 98.12 86 LEU A C 1
ATOM 646 O O . LEU A 1 86 ? -3.541 4.244 13.643 1.00 98.12 86 LEU A O 1
ATOM 650 N N . ARG A 1 87 ? -2.325 6.111 13.423 1.00 98.19 87 ARG A N 1
ATOM 651 C CA . ARG A 1 87 ? -2.763 6.681 14.711 1.00 98.19 87 ARG A CA 1
ATOM 652 C C . ARG A 1 87 ? -4.283 6.838 14.807 1.00 98.19 87 ARG A C 1
ATOM 654 O O . ARG A 1 87 ? -4.839 6.537 15.856 1.00 98.19 87 ARG A O 1
ATOM 661 N N . ALA A 1 88 ? -4.942 7.292 13.739 1.00 97.50 88 ALA A N 1
ATOM 662 C CA . ALA A 1 88 ? -6.402 7.385 13.692 1.00 97.50 88 ALA A CA 1
ATOM 663 C C . ALA A 1 88 ? -7.058 5.995 13.711 1.00 97.50 88 ALA A C 1
ATOM 665 O O . ALA A 1 88 ? -7.978 5.756 14.491 1.00 97.50 88 ALA A O 1
ATOM 666 N N . TYR A 1 89 ? -6.531 5.057 12.919 1.00 97.62 89 TYR A N 1
ATOM 667 C CA . TYR A 1 89 ? -7.038 3.688 12.868 1.00 97.62 89 TYR A CA 1
ATOM 668 C C . TYR A 1 89 ? -6.955 2.992 14.234 1.00 97.62 89 TYR A C 1
ATOM 670 O O . TYR A 1 89 ? -7.921 2.386 14.686 1.00 97.62 89 TYR A O 1
ATOM 678 N N . LEU A 1 90 ? -5.828 3.139 14.939 1.00 95.31 90 LEU A N 1
ATOM 679 C CA . LEU A 1 90 ? -5.598 2.487 16.230 1.00 95.31 90 LEU A CA 1
ATOM 680 C C . LEU A 1 90 ? -6.588 2.912 17.316 1.00 95.31 90 LEU A C 1
ATOM 682 O O . LEU A 1 90 ? -6.899 2.115 18.197 1.00 95.31 90 LEU A O 1
ATOM 686 N N . VAL A 1 91 ? -7.109 4.139 17.260 1.00 96.62 91 VAL A N 1
ATOM 687 C CA . VAL A 1 91 ? -8.125 4.614 18.212 1.00 96.62 91 VAL A CA 1
ATOM 688 C C . VAL A 1 91 ? -9.559 4.279 17.786 1.00 96.62 91 VAL A C 1
ATOM 690 O O . VAL A 1 91 ? -10.490 4.667 18.487 1.00 96.62 91 VAL A O 1
ATOM 693 N N . GLY A 1 92 ? -9.739 3.542 16.685 1.00 92.19 92 GLY A N 1
ATOM 694 C CA . GLY A 1 92 ? -11.040 3.146 16.140 1.00 92.19 92 GLY A CA 1
ATOM 695 C C . GLY A 1 92 ? -11.657 4.171 15.182 1.00 92.19 92 GLY A C 1
ATOM 696 O O . GLY A 1 92 ? -12.763 3.961 14.688 1.00 92.19 92 GLY A O 1
ATOM 697 N N . ASP A 1 93 ? -10.957 5.268 14.875 1.00 95.00 93 ASP A N 1
ATOM 698 C CA . ASP A 1 93 ? -11.444 6.319 13.978 1.00 95.00 93 ASP A CA 1
ATOM 699 C C . ASP A 1 93 ? -11.150 5.960 12.511 1.00 95.00 93 ASP A C 1
ATOM 701 O O . ASP A 1 93 ? -10.263 6.511 11.846 1.00 95.00 93 ASP A O 1
ATOM 705 N N . LYS A 1 94 ? -11.895 4.966 12.011 1.00 92.44 94 LYS A N 1
ATOM 706 C CA . LYS A 1 94 ? -11.750 4.435 10.647 1.00 92.44 94 LYS A CA 1
ATOM 707 C C . LYS A 1 94 ? -12.080 5.479 9.578 1.00 92.44 94 LYS A C 1
ATOM 709 O O . LYS A 1 94 ? -11.433 5.500 8.533 1.00 92.44 94 LYS A O 1
ATOM 714 N N . ALA A 1 95 ? -13.036 6.371 9.841 1.00 94.12 95 ALA A N 1
ATOM 715 C CA . ALA A 1 95 ? -13.396 7.449 8.920 1.00 94.12 95 ALA A CA 1
ATOM 716 C C . ALA A 1 95 ? -12.227 8.425 8.734 1.00 94.12 95 ALA A C 1
ATOM 718 O O . ALA A 1 95 ? -11.831 8.723 7.606 1.00 94.12 95 ALA A O 1
ATOM 719 N N . ARG A 1 96 ? -11.595 8.856 9.832 1.00 95.75 96 ARG A N 1
ATOM 720 C CA . ARG A 1 96 ? -10.398 9.695 9.751 1.00 95.75 96 ARG A CA 1
ATOM 721 C C . ARG A 1 96 ? -9.226 8.956 9.123 1.00 95.75 96 ARG A C 1
ATOM 723 O O . ARG A 1 96 ? -8.506 9.560 8.333 1.00 95.75 96 ARG A O 1
ATOM 730 N N . ALA A 1 97 ? -9.025 7.675 9.432 1.00 96.56 97 ALA A N 1
ATOM 731 C CA . ALA A 1 97 ? -7.995 6.871 8.776 1.00 96.56 97 ALA A CA 1
ATOM 732 C C . ALA A 1 97 ? -8.189 6.840 7.247 1.00 96.56 97 ALA A C 1
ATOM 734 O O . ALA A 1 97 ? -7.227 7.037 6.506 1.00 96.56 97 ALA A O 1
ATOM 735 N N . ALA A 1 98 ? -9.432 6.697 6.775 1.00 96.06 98 ALA A N 1
ATOM 736 C CA . ALA A 1 98 ? -9.763 6.708 5.353 1.00 96.06 98 ALA A CA 1
ATOM 737 C C . ALA A 1 98 ? -9.378 8.032 4.664 1.00 96.06 98 ALA A C 1
ATOM 739 O O . ALA A 1 98 ? -8.767 8.020 3.595 1.00 96.06 98 ALA A O 1
ATOM 740 N N . GLU A 1 99 ? -9.651 9.183 5.285 1.00 97.19 99 GLU A N 1
ATOM 741 C CA . GLU A 1 99 ? -9.227 10.486 4.743 1.00 97.19 99 GLU A CA 1
ATOM 742 C C . GLU A 1 99 ? -7.702 10.620 4.670 1.00 97.19 99 GLU A C 1
ATOM 744 O O . GLU A 1 99 ? -7.153 11.211 3.738 1.00 97.19 99 GLU A O 1
ATOM 749 N N . LYS A 1 100 ? -6.991 10.006 5.621 1.00 97.88 100 LYS A N 1
ATOM 750 C CA . LYS A 1 100 ? -5.531 10.072 5.703 1.00 97.88 100 LYS A CA 1
ATOM 751 C C . LYS A 1 100 ? -4.787 9.327 4.600 1.00 97.88 100 LYS A C 1
ATOM 753 O O . LYS A 1 100 ? -3.587 9.553 4.451 1.00 97.88 100 LYS A O 1
ATOM 758 N N . PHE A 1 101 ? -5.459 8.530 3.768 1.00 97.38 101 PHE A N 1
ATOM 759 C CA . PHE A 1 101 ? -4.836 7.999 2.551 1.00 97.38 101 PHE A CA 1
ATOM 760 C C . PHE A 1 101 ? -4.393 9.132 1.611 1.00 97.38 101 PHE A C 1
ATOM 762 O O . PHE A 1 101 ? -3.352 9.023 0.965 1.00 97.38 101 PHE A O 1
ATOM 769 N N . LEU A 1 102 ? -5.129 10.248 1.570 1.00 96.38 102 LEU A N 1
ATOM 770 C CA . LEU A 1 102 ? -4.863 11.372 0.665 1.00 96.38 102 LEU A CA 1
ATOM 771 C C . LEU A 1 102 ? -3.628 12.206 1.058 1.00 96.38 102 LEU A C 1
ATOM 773 O O . LEU A 1 102 ? -3.101 12.948 0.224 1.00 96.38 102 LEU A O 1
ATOM 777 N N . ASP A 1 103 ? -3.106 12.025 2.277 1.00 96.06 103 ASP A N 1
ATOM 778 C CA . ASP A 1 103 ? -1.844 12.635 2.720 1.00 96.06 103 ASP A CA 1
ATOM 779 C C . ASP A 1 103 ? -0.633 12.043 1.948 1.00 96.06 103 ASP A C 1
ATOM 781 O O . ASP A 1 103 ? 0.413 12.683 1.830 1.00 96.06 103 ASP A O 1
ATOM 785 N N . TRP A 1 104 ? -0.781 10.849 1.352 1.00 96.06 104 TRP A N 1
ATOM 786 C CA . TRP A 1 104 ? 0.284 10.077 0.691 1.00 96.06 104 TRP A CA 1
ATOM 787 C C . TRP A 1 104 ? 0.227 10.155 -0.841 1.00 96.06 104 TRP A C 1
ATOM 789 O O . TRP A 1 104 ? 0.240 9.141 -1.543 1.00 96.06 104 TRP A O 1
ATOM 799 N N . THR A 1 105 ? 0.145 11.380 -1.363 1.00 95.00 105 THR A N 1
ATOM 800 C CA . THR A 1 105 ? -0.021 11.679 -2.801 1.00 95.00 105 THR A CA 1
ATOM 801 C C . THR A 1 105 ? 1.199 12.333 -3.450 1.00 95.00 105 THR A C 1
ATOM 803 O O . THR A 1 105 ? 1.145 12.734 -4.614 1.00 95.00 105 THR A O 1
ATOM 806 N N . LYS A 1 106 ? 2.309 12.457 -2.714 1.00 89.38 106 LYS A N 1
ATOM 807 C CA . LYS A 1 106 ? 3.511 13.173 -3.153 1.00 89.38 106 LYS A CA 1
ATOM 808 C C . LYS A 1 106 ? 4.706 12.242 -3.350 1.00 89.38 106 LYS A C 1
ATOM 810 O O . LYS A 1 106 ? 4.915 11.334 -2.555 1.00 89.38 106 LYS A O 1
ATOM 815 N N . ALA A 1 107 ? 5.532 12.541 -4.348 1.00 86.06 107 ALA A N 1
ATOM 816 C CA . ALA A 1 107 ? 6.878 11.994 -4.519 1.00 86.06 107 ALA A CA 1
ATOM 817 C C . ALA A 1 107 ? 7.830 13.128 -4.926 1.00 86.06 107 ALA A C 1
ATOM 819 O O . ALA A 1 107 ? 7.424 14.064 -5.616 1.00 86.06 107 ALA A O 1
ATOM 820 N N . GLY A 1 108 ? 9.077 13.107 -4.442 1.00 83.62 108 GLY A N 1
ATOM 821 C CA . GLY A 1 108 ? 10.035 14.195 -4.702 1.00 83.62 108 GLY A CA 1
ATOM 822 C C . GLY A 1 108 ? 9.531 15.585 -4.274 1.00 83.62 108 GLY A C 1
ATOM 823 O O . GLY A 1 108 ? 9.831 16.581 -4.923 1.00 83.62 108 GLY A O 1
ATOM 824 N N . GLY A 1 109 ? 8.690 15.652 -3.233 1.00 87.56 109 GLY A N 1
ATOM 825 C CA . GLY A 1 109 ? 8.087 16.896 -2.736 1.00 87.56 109 GLY A CA 1
ATOM 826 C C . GLY A 1 109 ? 6.898 17.433 -3.547 1.00 87.56 109 GLY A C 1
ATOM 827 O O . GLY A 1 109 ? 6.280 18.410 -3.128 1.00 87.56 109 GLY A O 1
ATOM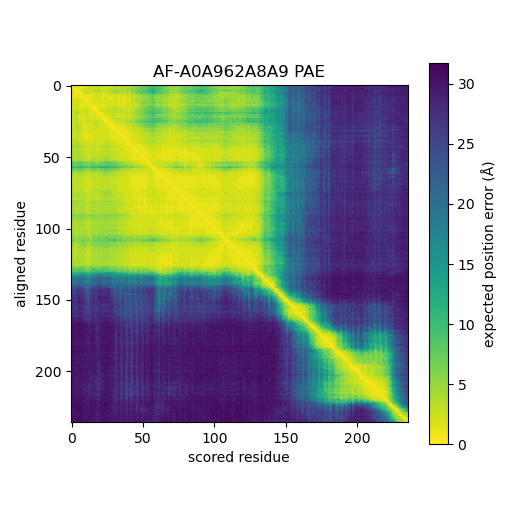 828 N N . ARG A 1 110 ? 6.522 16.800 -4.666 1.00 89.56 110 ARG A N 1
ATOM 829 C CA . ARG A 1 110 ? 5.428 17.246 -5.545 1.00 89.56 110 ARG A CA 1
ATOM 830 C C . ARG A 1 110 ? 4.284 16.244 -5.561 1.00 89.56 110 ARG A C 1
ATOM 832 O O . ARG A 1 110 ? 4.509 15.047 -5.420 1.00 89.56 110 ARG A O 1
ATOM 839 N N . VAL A 1 111 ? 3.057 16.731 -5.738 1.00 93.19 111 VAL A N 1
ATOM 840 C CA . VAL A 1 111 ? 1.883 15.865 -5.923 1.00 93.19 111 VAL A CA 1
ATOM 841 C C . VAL A 1 111 ? 2.029 15.103 -7.238 1.00 93.19 111 VAL A C 1
ATOM 843 O O . VAL A 1 111 ? 2.302 15.704 -8.275 1.00 93.19 111 VAL A O 1
ATOM 846 N N . VAL A 1 112 ? 1.834 13.787 -7.191 1.00 90.94 112 VAL A N 1
ATOM 847 C CA . VAL A 1 112 ? 1.882 12.906 -8.360 1.00 90.94 112 VAL A CA 1
ATOM 848 C C . VAL A 1 112 ? 0.456 12.462 -8.688 1.00 90.94 112 VAL A C 1
ATOM 850 O O . VAL A 1 112 ? -0.154 11.770 -7.868 1.00 90.94 112 VAL A O 1
ATOM 853 N N . PRO A 1 113 ? -0.089 12.790 -9.876 1.00 89.75 113 PRO A N 1
ATOM 854 C CA . PRO A 1 113 ? -1.458 12.422 -10.249 1.00 89.75 113 PRO A CA 1
ATOM 855 C C . PRO A 1 113 ? -1.754 10.922 -10.106 1.00 89.75 113 PRO A C 1
ATOM 857 O O . PRO A 1 113 ? -2.800 10.547 -9.582 1.00 89.75 113 PRO A O 1
ATOM 860 N N . GLY A 1 114 ? -0.799 10.060 -10.474 1.00 89.38 114 GLY A N 1
ATOM 861 C CA . GLY A 1 114 ? -0.930 8.610 -10.303 1.00 89.38 114 GLY A CA 1
ATOM 862 C C . GLY A 1 114 ? -1.093 8.176 -8.840 1.00 89.38 114 GLY A C 1
ATOM 863 O O . GLY A 1 114 ? -1.902 7.298 -8.550 1.00 89.38 114 GLY A O 1
ATOM 864 N N . LEU A 1 115 ? -0.404 8.832 -7.897 1.00 89.75 115 LEU A N 1
ATOM 865 C CA . LEU A 1 115 ? -0.579 8.556 -6.468 1.00 89.75 115 LEU A CA 1
ATOM 866 C C . LEU A 1 115 ? -1.932 9.060 -5.961 1.00 89.75 115 LEU A C 1
ATOM 868 O O . LEU A 1 115 ? -2.546 8.394 -5.139 1.00 89.75 115 LEU A O 1
ATOM 872 N N . VAL A 1 116 ? -2.443 10.183 -6.475 1.00 92.19 116 VAL A N 1
ATOM 873 C CA . VAL A 1 116 ? -3.800 10.660 -6.142 1.00 92.19 116 VAL A CA 1
ATOM 874 C C . VAL A 1 116 ? -4.852 9.628 -6.542 1.00 92.19 116 VAL A C 1
ATOM 876 O O . VAL A 1 116 ? -5.722 9.295 -5.737 1.00 92.19 116 VAL A O 1
ATOM 879 N N . VAL A 1 117 ? -4.762 9.095 -7.763 1.00 91.81 117 VAL A N 1
ATOM 880 C CA . VAL A 1 117 ? -5.674 8.048 -8.246 1.00 91.81 117 VAL A CA 1
ATOM 881 C C . VAL A 1 117 ? -5.556 6.791 -7.383 1.00 91.81 117 VAL A C 1
ATOM 883 O O . VAL A 1 117 ? -6.575 6.285 -6.912 1.00 91.81 117 VAL A O 1
ATOM 886 N N . ARG A 1 118 ? -4.328 6.338 -7.096 1.00 92.25 118 ARG A N 1
ATOM 887 C CA . ARG A 1 118 ? -4.083 5.180 -6.224 1.00 92.25 118 ARG A CA 1
ATOM 888 C C . ARG A 1 118 ? -4.691 5.375 -4.834 1.00 92.25 118 ARG A C 1
ATOM 890 O O . ARG A 1 118 ? -5.473 4.547 -4.397 1.00 92.25 118 ARG A O 1
ATOM 897 N N . ARG A 1 119 ? -4.440 6.506 -4.170 1.00 96.00 119 ARG A N 1
ATOM 898 C CA . ARG A 1 119 ? -4.965 6.775 -2.820 1.00 96.00 119 ARG A CA 1
ATOM 89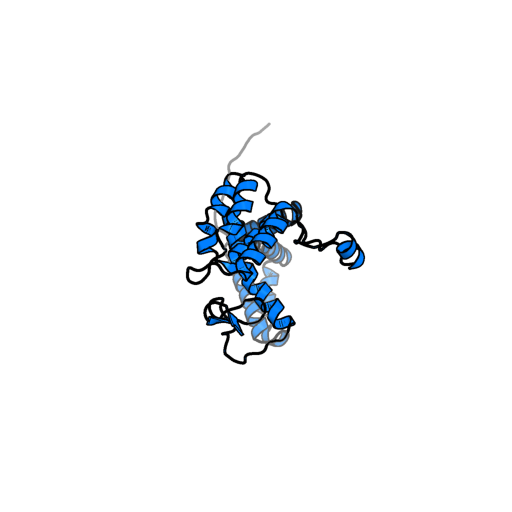9 C C . ARG A 1 119 ? -6.487 6.865 -2.766 1.00 96.00 119 ARG A C 1
ATOM 901 O O . ARG A 1 119 ? -7.080 6.433 -1.783 1.00 96.00 119 ARG A O 1
ATOM 908 N N . LYS A 1 120 ? -7.136 7.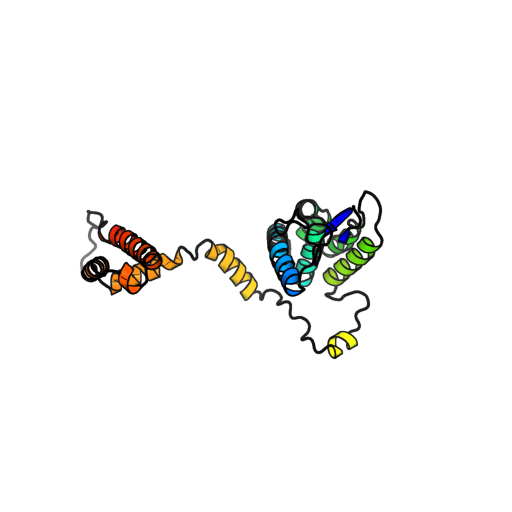372 -3.820 1.00 94.31 120 LYS A N 1
ATOM 909 C CA . LYS A 1 120 ? -8.604 7.327 -3.938 1.00 94.31 120 LYS A CA 1
ATOM 910 C C . LYS A 1 120 ? -9.120 5.892 -4.049 1.00 94.31 120 LYS A C 1
ATOM 912 O O . LYS A 1 120 ? -10.132 5.576 -3.427 1.00 94.31 120 LYS A O 1
ATOM 917 N N . ARG A 1 121 ? -8.426 5.038 -4.807 1.00 93.94 121 ARG A N 1
ATOM 918 C CA . ARG A 1 121 ? -8.739 3.610 -4.936 1.00 93.94 121 ARG A CA 1
ATOM 919 C C . ARG A 1 121 ? -8.574 2.877 -3.605 1.00 93.94 121 ARG A C 1
ATOM 921 O O . ARG A 1 121 ? -9.513 2.219 -3.176 1.00 93.94 121 ARG A O 1
ATOM 928 N N . ASP A 1 122 ? -7.444 3.063 -2.928 1.00 93.31 122 ASP A N 1
ATOM 929 C CA . ASP A 1 122 ? -7.156 2.411 -1.644 1.00 93.31 122 ASP A CA 1
ATOM 930 C C . ASP A 1 122 ? -8.178 2.836 -0.575 1.00 93.31 122 ASP A C 1
ATOM 932 O O . ASP A 1 122 ? -8.734 1.996 0.129 1.00 93.31 122 ASP A O 1
ATOM 936 N N . ARG A 1 123 ? -8.523 4.134 -0.520 1.00 95.62 123 ARG A N 1
ATOM 937 C CA . ARG A 1 123 ? -9.589 4.661 0.349 1.00 95.62 123 ARG A CA 1
ATOM 938 C C . ARG A 1 123 ? -10.954 4.038 0.035 1.00 95.62 123 ARG A C 1
ATOM 940 O O . ARG A 1 123 ? -11.705 3.725 0.956 1.00 95.62 123 ARG A O 1
ATOM 947 N N . ALA A 1 124 ? -11.305 3.886 -1.243 1.00 92.19 124 ALA A N 1
ATOM 948 C CA . ALA A 1 124 ? -12.576 3.282 -1.644 1.00 92.19 124 ALA A CA 1
ATOM 949 C C . ALA A 1 124 ? -12.651 1.800 -1.243 1.00 92.19 124 ALA A C 1
ATOM 951 O O . ALA A 1 124 ? -13.658 1.383 -0.663 1.00 92.19 124 ALA A O 1
ATOM 952 N N . TRP A 1 125 ? -11.572 1.042 -1.461 1.00 90.06 125 TRP A N 1
ATOM 953 C CA . TRP A 1 125 ? -11.460 -0.349 -1.020 1.00 90.06 125 TRP A CA 1
ATOM 954 C C . TRP A 1 125 ? -11.579 -0.466 0.501 1.00 90.06 125 TRP A C 1
ATOM 956 O O . TRP A 1 125 ? -12.425 -1.209 0.997 1.00 90.06 125 TRP A O 1
ATOM 966 N N . PHE A 1 126 ? -10.830 0.355 1.240 1.00 91.31 126 PHE A N 1
ATOM 967 C CA . PHE A 1 126 ? -10.861 0.408 2.701 1.00 91.31 126 PHE A CA 1
ATOM 968 C C . PHE A 1 126 ? -12.284 0.634 3.247 1.00 91.31 126 PHE A C 1
ATOM 970 O O . PHE A 1 126 ? -12.733 -0.068 4.154 1.00 91.31 126 PHE A O 1
ATOM 977 N N . LEU A 1 127 ? -13.024 1.588 2.669 1.00 88.00 127 LEU A N 1
ATOM 978 C CA . LEU A 1 127 ? -14.374 1.941 3.120 1.00 88.00 127 LEU A CA 1
ATOM 979 C C . LEU A 1 127 ? -15.449 0.942 2.675 1.00 88.00 127 LEU A C 1
ATOM 981 O O . LEU A 1 127 ? -16.391 0.692 3.423 1.00 88.00 127 LEU A O 1
ATOM 985 N N . THR A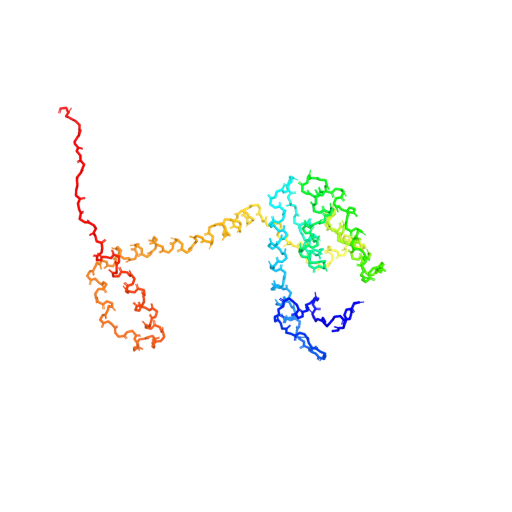 1 128 ? -15.353 0.414 1.452 1.00 85.56 128 THR A N 1
ATOM 986 C CA . THR A 1 128 ? -16.500 -0.229 0.782 1.00 85.56 128 THR A CA 1
ATOM 987 C C . THR A 1 128 ? -16.228 -1.620 0.218 1.00 85.56 128 THR A C 1
ATOM 989 O O . THR A 1 128 ? -17.181 -2.293 -0.172 1.00 85.56 128 THR A O 1
ATOM 992 N N . GLY A 1 129 ? -14.964 -2.050 0.149 1.00 84.25 129 GLY A N 1
ATOM 993 C CA . GLY A 1 129 ? -14.560 -3.280 -0.540 1.00 84.25 129 GLY A CA 1
ATOM 994 C C . GLY A 1 129 ? -14.835 -3.244 -2.048 1.00 84.25 129 GLY A C 1
ATOM 995 O O . GLY A 1 129 ? -15.106 -4.282 -2.647 1.00 84.25 129 GLY A O 1
ATOM 996 N N . ARG A 1 130 ? -14.867 -2.043 -2.644 1.00 82.69 130 ARG A N 1
ATOM 997 C CA . ARG A 1 130 ? -15.132 -1.824 -4.072 1.00 82.69 130 ARG A CA 1
ATOM 998 C C . ARG A 1 130 ? -14.145 -0.838 -4.667 1.00 82.69 130 ARG A C 1
ATOM 1000 O O . ARG A 1 130 ? -13.779 0.153 -4.026 1.00 82.69 130 ARG A O 1
ATOM 1007 N N . LEU A 1 131 ? -13.742 -1.097 -5.907 1.00 81.31 131 LEU A N 1
ATOM 1008 C CA . LEU A 1 131 ? -12.865 -0.200 -6.647 1.00 81.31 131 LEU A CA 1
ATOM 1009 C C . LEU A 1 131 ? -13.683 0.901 -7.347 1.00 81.31 131 LEU A C 1
ATOM 1011 O O . LEU A 1 131 ? -14.820 0.669 -7.766 1.00 81.31 131 LEU A O 1
ATOM 1015 N N . PRO A 1 132 ? -13.142 2.125 -7.499 1.00 74.94 132 PRO A N 1
ATOM 1016 C CA . PRO A 1 132 ? -13.836 3.185 -8.223 1.00 74.94 132 PRO A CA 1
ATOM 1017 C C . PRO A 1 132 ? -14.117 2.779 -9.675 1.00 74.94 132 PRO A C 1
ATOM 1019 O O . PRO A 1 132 ? -13.194 2.434 -10.408 1.00 74.94 132 PRO A O 1
ATOM 1022 N N . GLY A 1 133 ? -15.382 2.865 -10.093 1.00 73.44 133 GLY A N 1
ATOM 1023 C CA . GLY A 1 133 ? -15.815 2.533 -11.457 1.00 73.44 133 GLY A CA 1
ATOM 1024 C C . GLY A 1 133 ? -16.229 1.074 -11.672 1.00 73.44 133 GLY A C 1
ATOM 1025 O O . GLY A 1 133 ? -16.748 0.759 -12.738 1.00 73.44 133 GLY A O 1
ATOM 1026 N N . GLU A 1 134 ? -16.065 0.209 -10.672 1.00 68.88 134 GLU A N 1
ATOM 1027 C CA . GLU A 1 134 ? -16.488 -1.191 -10.724 1.00 68.88 134 GLU A CA 1
ATOM 1028 C C . GLU A 1 134 ? -18.022 -1.297 -10.650 1.00 68.88 134 GLU A C 1
ATOM 1030 O O . GLU A 1 134 ? -18.640 -0.882 -9.661 1.00 68.88 134 GLU A O 1
ATOM 1035 N N . ARG A 1 135 ? -18.666 -1.833 -11.698 1.00 67.62 135 ARG A N 1
ATOM 1036 C CA . ARG A 1 135 ? -20.116 -2.078 -11.688 1.00 67.62 135 ARG A CA 1
ATOM 1037 C C . ARG A 1 135 ? -20.389 -3.458 -11.108 1.00 67.62 135 ARG A C 1
ATOM 1039 O O . ARG A 1 135 ? -19.687 -4.420 -11.395 1.00 67.62 135 ARG A O 1
ATOM 1046 N N . LEU A 1 136 ? -21.474 -3.579 -10.343 1.00 60.28 136 LEU A N 1
ATOM 1047 C CA . LEU A 1 136 ? -21.893 -4.867 -9.779 1.00 60.28 136 LEU A CA 1
ATOM 1048 C C . LEU A 1 136 ? -22.123 -5.928 -10.870 1.00 60.28 136 LEU A C 1
ATOM 1050 O O . LEU A 1 136 ? -21.789 -7.088 -10.669 1.00 60.28 136 LEU A O 1
ATOM 1054 N N . ALA A 1 137 ? -22.642 -5.513 -12.029 1.00 64.31 137 ALA A N 1
ATOM 1055 C CA . ALA A 1 137 ? -22.851 -6.389 -13.177 1.00 64.31 137 ALA A CA 1
ATOM 1056 C C . ALA A 1 137 ? -21.537 -6.988 -13.704 1.00 64.31 137 ALA A C 1
ATOM 1058 O O . ALA A 1 137 ? -21.510 -8.166 -14.036 1.00 64.31 137 ALA A O 1
ATOM 1059 N N . ASP A 1 138 ? -20.449 -6.213 -13.705 1.00 67.06 138 ASP A N 1
ATOM 1060 C CA . ASP A 1 138 ? -19.148 -6.657 -14.214 1.00 67.06 138 ASP A CA 1
ATOM 1061 C C . ASP A 1 138 ? -18.530 -7.724 -13.290 1.00 67.06 138 ASP A C 1
ATOM 1063 O O . ASP A 1 138 ? -17.949 -8.692 -13.771 1.00 67.06 138 ASP A O 1
ATOM 1067 N N . ARG A 1 139 ? -18.738 -7.611 -11.967 1.00 59.88 139 ARG A N 1
ATOM 1068 C CA . ARG A 1 139 ? -18.320 -8.625 -10.975 1.00 59.88 139 ARG A CA 1
ATOM 1069 C C . ARG A 1 139 ? -19.110 -9.925 -11.053 1.00 59.88 139 ARG A C 1
ATOM 1071 O O . ARG A 1 139 ? -18.582 -10.986 -10.760 1.00 59.88 139 ARG A O 1
ATOM 1078 N N . VAL A 1 140 ? -20.403 -9.836 -11.354 1.00 59.09 140 VAL A N 1
ATOM 1079 C CA . VAL A 1 140 ? -21.254 -11.025 -11.509 1.00 59.09 140 VAL A CA 1
ATOM 1080 C C . VAL A 1 140 ? -20.950 -11.707 -12.846 1.00 59.09 140 VAL A C 1
ATOM 1082 O O . VAL A 1 140 ? -20.940 -12.931 -12.923 1.00 59.09 140 VAL A O 1
ATOM 1085 N N . ALA A 1 141 ? -20.661 -10.920 -13.886 1.00 60.72 141 ALA A N 1
ATOM 1086 C CA . ALA A 1 141 ? -20.328 -11.410 -15.217 1.00 60.72 141 ALA A CA 1
ATOM 1087 C C . ALA A 1 141 ? -18.925 -12.024 -15.314 1.00 60.72 141 ALA A C 1
ATOM 1089 O O . ALA A 1 141 ? -18.732 -12.921 -16.132 1.00 60.72 141 ALA A O 1
ATOM 1090 N N . SER A 1 142 ? -17.956 -11.584 -14.499 1.00 61.66 142 SER A N 1
ATOM 1091 C CA . SER A 1 142 ? -16.600 -12.146 -14.530 1.00 61.66 142 SER A CA 1
ATOM 1092 C C . SER A 1 142 ? -16.551 -13.614 -14.106 1.00 61.66 142 SER A C 1
ATOM 1094 O O . SER A 1 142 ? -15.550 -14.271 -14.370 1.00 61.66 142 SER A O 1
ATOM 1096 N N . GLY A 1 143 ? -17.599 -14.144 -13.457 1.00 45.81 143 GLY A N 1
ATOM 1097 C CA . GLY A 1 143 ? -17.647 -15.533 -12.988 1.00 45.81 143 GLY A CA 1
ATOM 1098 C C . GLY A 1 143 ? -16.564 -15.874 -11.960 1.00 45.81 143 GLY A C 1
ATOM 1099 O O . GLY A 1 143 ? -16.544 -16.989 -11.444 1.00 45.81 143 GLY A O 1
ATOM 1100 N N . GLU A 1 144 ? -15.687 -14.918 -11.638 1.00 41.69 144 GLU A N 1
ATOM 1101 C CA . GLU A 1 144 ? -14.756 -15.021 -10.541 1.00 41.69 144 GLU A CA 1
ATOM 1102 C C . GLU A 1 144 ? -15.605 -15.127 -9.279 1.00 41.69 144 GLU A C 1
ATOM 1104 O O . GLU A 1 144 ? -16.378 -14.200 -8.992 1.00 41.69 144 GLU A O 1
ATOM 1109 N N . PRO A 1 145 ? -15.520 -16.240 -8.524 1.00 38.34 145 PRO A N 1
ATOM 1110 C CA . PRO A 1 145 ? -16.118 -16.271 -7.202 1.00 38.34 145 PRO A CA 1
ATOM 1111 C C . PRO A 1 145 ? -15.562 -15.047 -6.494 1.00 38.34 145 PRO A C 1
ATOM 1113 O O . PRO A 1 145 ? -14.341 -14.934 -6.426 1.00 38.34 145 PRO A O 1
ATOM 1116 N N . ALA A 1 146 ? -16.443 -14.105 -6.116 1.00 40.50 146 ALA A N 1
ATOM 1117 C CA . ALA A 1 146 ? -16.085 -12.788 -5.593 1.00 40.50 146 ALA A CA 1
ATOM 1118 C C . ALA A 1 146 ? -14.834 -12.948 -4.760 1.00 40.50 146 ALA A C 1
ATOM 1120 O O . ALA A 1 146 ? -15.026 -13.547 -3.710 1.00 40.50 146 ALA A O 1
ATOM 1121 N N . HIS A 1 147 ? -13.647 -12.547 -5.276 1.00 40.59 147 HIS A N 1
ATOM 1122 C CA . HIS A 1 147 ? -12.360 -13.089 -4.818 1.00 40.59 147 HIS A CA 1
ATOM 1123 C C . HIS A 1 147 ? -12.477 -13.236 -3.320 1.00 40.59 147 HIS A C 1
ATOM 1125 O O . HIS A 1 147 ? -12.542 -12.224 -2.610 1.00 40.59 147 HIS A O 1
ATOM 1131 N N . VAL A 1 148 ? -12.705 -14.474 -2.867 1.00 36.88 148 VAL A N 1
ATOM 1132 C CA . VAL A 1 148 ? -12.844 -14.738 -1.447 1.00 36.88 148 VAL A CA 1
ATOM 1133 C C . VAL A 1 148 ? -11.389 -14.693 -1.048 1.00 36.88 148 VAL A C 1
ATOM 1135 O O . VAL A 1 148 ? -10.698 -15.697 -0.984 1.00 36.88 148 VAL A O 1
ATOM 1138 N N . ILE A 1 149 ? -10.858 -13.468 -0.958 1.00 38.00 149 ILE A N 1
ATOM 1139 C CA . ILE A 1 149 ? -9.802 -13.169 -0.028 1.00 38.00 149 ILE A CA 1
ATOM 1140 C C . ILE A 1 149 ? -10.487 -13.577 1.251 1.00 38.00 149 ILE A C 1
ATOM 1142 O O . ILE A 1 149 ? -11.376 -12.857 1.717 1.00 38.00 149 ILE A O 1
ATOM 1146 N N . ASP A 1 150 ? -10.221 -14.813 1.673 1.00 35.16 150 ASP A N 1
ATOM 1147 C CA . ASP A 1 150 ? -10.696 -15.324 2.934 1.00 35.16 150 ASP A CA 1
ATOM 1148 C C . ASP A 1 150 ? -10.428 -14.180 3.902 1.00 35.16 150 ASP A C 1
ATOM 1150 O O . ASP A 1 150 ? -9.273 -13.814 4.137 1.00 35.16 150 ASP A O 1
ATOM 1154 N N . ALA A 1 151 ? -11.491 -13.524 4.390 1.00 40.88 151 ALA A N 1
ATOM 1155 C CA . ALA A 1 151 ? -11.346 -12.817 5.643 1.00 40.88 151 ALA A CA 1
ATOM 1156 C C . ALA A 1 151 ? -10.788 -13.913 6.526 1.00 40.88 151 ALA A C 1
ATOM 1158 O O . ALA A 1 151 ? -11.483 -14.931 6.606 1.00 40.88 151 ALA A O 1
ATOM 1159 N N . PRO A 1 152 ? -9.528 -13.810 6.999 1.00 42.81 152 PRO A N 1
ATOM 1160 C CA . PRO A 1 152 ? -8.840 -14.939 7.579 1.00 42.81 152 PRO A CA 1
ATOM 1161 C C . PRO A 1 152 ? -9.801 -15.402 8.638 1.00 42.81 152 PRO A C 1
ATOM 1163 O O . PRO A 1 152 ? -10.142 -14.611 9.524 1.00 42.81 152 PRO A O 1
ATOM 1166 N N . ASP A 1 153 ? -10.389 -16.579 8.393 1.00 44.03 153 ASP A N 1
ATOM 1167 C CA . ASP A 1 153 ? -11.608 -16.969 9.089 1.00 44.03 153 ASP A CA 1
ATOM 1168 C C . ASP A 1 153 ? -11.302 -16.770 10.569 1.00 44.03 153 ASP A C 1
ATOM 1170 O O . ASP A 1 153 ? -10.161 -16.974 10.974 1.00 44.03 153 ASP A O 1
ATOM 1174 N N . ALA A 1 154 ? -12.217 -16.248 11.384 1.00 50.00 154 ALA A N 1
ATOM 1175 C CA . ALA A 1 154 ? -11.856 -15.960 12.769 1.00 50.00 154 ALA A CA 1
ATOM 1176 C C . ALA A 1 154 ? -11.190 -17.187 13.429 1.00 50.00 154 ALA A C 1
ATOM 1178 O O . ALA A 1 154 ? -10.324 -17.004 14.280 1.00 50.00 154 ALA A O 1
ATOM 1179 N N . ALA A 1 155 ? -11.498 -18.411 12.972 1.00 41.47 155 ALA A N 1
ATOM 1180 C CA . ALA A 1 155 ? -10.707 -19.604 13.229 1.00 41.47 155 ALA A CA 1
ATOM 1181 C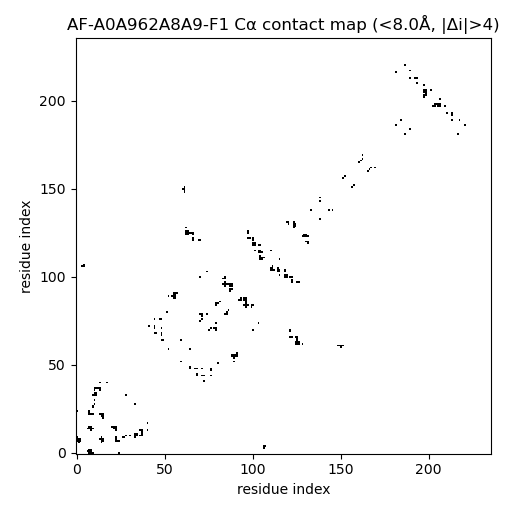 C . ALA A 1 155 ? -9.362 -19.659 12.471 1.00 41.47 155 ALA A C 1
ATOM 1183 O O . ALA A 1 155 ? -8.370 -19.808 13.160 1.00 41.47 155 ALA A O 1
ATOM 1184 N N . HIS A 1 156 ? -9.244 -19.480 11.149 1.00 42.31 156 HIS A N 1
ATOM 1185 C CA . HIS A 1 156 ? -7.952 -19.330 10.437 1.00 42.31 156 HIS A CA 1
ATOM 1186 C C . HIS A 1 156 ? -7.023 -18.200 10.935 1.00 42.31 156 HIS A C 1
ATOM 1188 O O . HIS A 1 156 ? -5.837 -18.442 11.086 1.00 42.31 156 HIS A O 1
ATOM 1194 N N . ALA A 1 157 ? -7.490 -16.986 11.240 1.00 44.25 157 ALA A N 1
ATOM 1195 C CA . ALA A 1 157 ? -6.702 -15.918 11.867 1.00 44.25 157 ALA A CA 1
ATOM 1196 C C . ALA A 1 157 ? -6.273 -16.296 13.288 1.00 44.25 157 ALA A C 1
ATOM 1198 O O . ALA A 1 157 ? -5.142 -16.017 13.689 1.00 44.25 157 ALA A O 1
ATOM 1199 N N . ARG A 1 158 ? -7.164 -16.944 14.057 1.00 50.69 158 ARG A N 1
ATOM 1200 C CA . ARG A 1 158 ? -6.809 -17.515 15.363 1.00 50.69 158 ARG A CA 1
ATOM 1201 C C . ARG A 1 158 ? -5.829 -18.656 15.209 1.00 50.69 158 ARG A C 1
ATOM 1203 O O . ARG A 1 158 ? -4.958 -18.712 16.048 1.00 50.69 158 ARG A O 1
ATOM 1210 N N . LEU A 1 159 ? -5.930 -19.484 14.171 1.00 36.66 159 LEU A N 1
ATOM 1211 C CA . LEU A 1 159 ? -5.090 -20.642 13.874 1.00 36.66 159 LEU A CA 1
ATOM 1212 C C . LEU A 1 159 ? -3.746 -20.214 13.303 1.00 36.66 159 LEU A C 1
ATOM 1214 O O . LEU A 1 159 ? -2.764 -20.838 13.625 1.00 36.66 159 LEU A O 1
ATOM 1218 N N . VAL A 1 160 ? -3.657 -19.146 12.513 1.00 42.59 160 VAL A N 1
ATOM 1219 C CA . VAL A 1 160 ? -2.401 -18.572 12.011 1.00 42.59 160 VAL A CA 1
ATOM 1220 C C . VAL A 1 160 ? -1.710 -17.785 13.118 1.00 42.59 160 VAL A C 1
ATOM 1222 O O . VAL A 1 160 ? -0.499 -17.898 13.255 1.00 42.59 160 VAL A O 1
ATOM 1225 N N . ASN A 1 161 ? -2.450 -17.080 13.983 1.00 47.06 161 ASN A N 1
ATOM 1226 C CA . ASN A 1 161 ? -1.890 -16.546 15.227 1.00 47.06 161 ASN A CA 1
ATOM 1227 C C . ASN A 1 161 ? -1.528 -17.667 16.210 1.00 47.06 161 ASN A C 1
ATOM 1229 O O . ASN A 1 161 ? -0.486 -17.561 16.839 1.00 47.06 161 ASN A O 1
ATOM 1233 N N . LEU A 1 162 ? -2.306 -18.753 16.308 1.00 39.47 162 LEU A N 1
ATOM 1234 C CA . LEU A 1 162 ? -1.958 -19.952 17.078 1.00 39.47 162 LEU A CA 1
ATOM 1235 C C . LEU A 1 162 ? -0.741 -20.616 16.454 1.00 39.47 162 LEU A C 1
ATOM 1237 O O . LEU A 1 162 ? 0.140 -20.987 17.175 1.00 39.47 162 LEU A O 1
ATOM 1241 N N . VAL A 1 163 ? -0.605 -20.700 15.138 1.00 39.50 163 VAL A N 1
ATOM 1242 C CA . VAL A 1 163 ? 0.538 -21.302 14.438 1.00 39.50 163 VAL A CA 1
ATOM 1243 C C . VAL A 1 163 ? 1.718 -20.330 14.383 1.00 39.50 163 VAL A C 1
ATOM 1245 O O . VAL A 1 163 ? 2.838 -20.756 14.169 1.00 39.50 163 VAL A O 1
ATOM 1248 N N . GLN A 1 164 ? 1.558 -19.034 14.643 1.00 41.84 164 GLN A N 1
ATOM 1249 C CA . GLN A 1 164 ? 2.683 -18.109 14.836 1.00 41.84 164 GLN A CA 1
ATOM 1250 C C . GLN A 1 164 ? 3.107 -17.999 16.305 1.00 41.84 164 GLN A C 1
ATOM 1252 O O . GLN A 1 164 ? 4.293 -17.808 16.565 1.00 41.84 164 GLN A O 1
ATOM 1257 N N . LEU A 1 165 ? 2.180 -18.152 17.256 1.00 45.84 165 LEU A N 1
ATOM 1258 C CA . LEU A 1 165 ? 2.449 -18.202 18.699 1.00 45.84 165 LEU A CA 1
ATOM 1259 C C . LEU A 1 165 ? 2.919 -19.601 19.127 1.00 45.84 165 LEU A C 1
ATOM 1261 O O . LEU A 1 165 ? 3.914 -19.731 19.829 1.00 45.84 165 LEU A O 1
ATOM 1265 N N . GLU A 1 166 ? 2.255 -20.641 18.637 1.00 42.41 166 GLU A N 1
ATOM 1266 C CA . GLU A 1 166 ? 2.602 -22.053 18.782 1.00 42.41 166 GLU A CA 1
ATOM 1267 C C . GLU A 1 166 ? 3.541 -22.548 17.696 1.00 42.41 166 GLU A C 1
ATOM 1269 O O . GLU A 1 166 ? 4.192 -23.517 17.980 1.00 42.41 166 GLU A O 1
ATOM 1274 N N . GLY A 1 167 ? 3.723 -21.968 16.505 1.00 37.81 167 GLY A N 1
ATOM 1275 C CA . GLY A 1 167 ? 4.746 -22.444 15.535 1.00 37.81 167 GLY A CA 1
ATOM 1276 C C . GLY A 1 167 ? 6.158 -21.938 15.804 1.00 37.81 167 GLY A C 1
ATOM 1277 O O . GLY A 1 167 ? 7.121 -22.513 15.302 1.00 37.81 167 GLY A O 1
ATOM 1278 N N . ALA A 1 168 ? 6.302 -20.942 16.678 1.00 41.53 168 ALA A N 1
ATOM 1279 C CA . A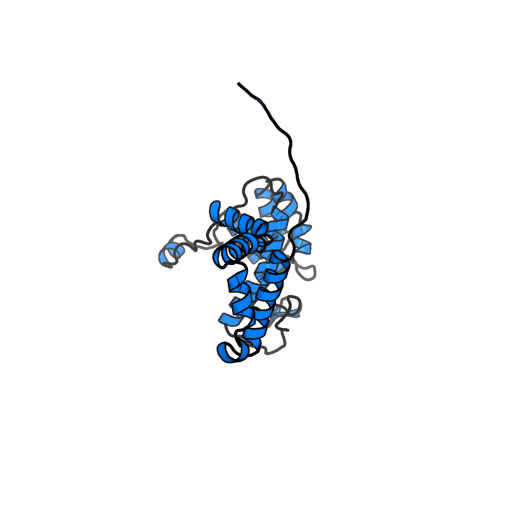LA A 1 168 ? 7.555 -20.730 17.400 1.00 41.53 168 ALA A CA 1
ATOM 1280 C C . ALA A 1 168 ? 7.815 -21.854 18.435 1.00 41.53 168 ALA A C 1
ATOM 1282 O O . ALA A 1 168 ? 8.959 -22.083 18.822 1.00 41.53 168 ALA A O 1
ATOM 1283 N N . ASP A 1 169 ? 6.768 -22.606 18.800 1.00 46.75 169 ASP A N 1
ATOM 1284 C CA . ASP A 1 169 ? 6.738 -23.675 19.803 1.00 46.75 169 ASP A CA 1
ATOM 1285 C C . ASP A 1 169 ? 6.335 -25.064 19.250 1.00 46.75 169 ASP A C 1
ATOM 1287 O O . ASP A 1 169 ? 6.339 -26.042 19.984 1.00 46.75 169 ASP A O 1
ATOM 1291 N N . LEU A 1 170 ? 6.071 -25.227 17.951 1.00 42.31 170 LEU A N 1
ATOM 1292 C CA . LEU A 1 170 ? 5.609 -26.476 17.327 1.00 42.31 170 LEU A CA 1
ATOM 1293 C C . LEU A 1 170 ? 6.813 -27.373 17.021 1.00 42.31 170 LEU A C 1
ATOM 1295 O O . LEU A 1 170 ? 6.683 -28.570 16.791 1.00 42.31 170 LEU A O 1
ATOM 1299 N N . MET A 1 171 ? 8.017 -26.814 17.159 1.00 44.44 171 MET A N 1
ATOM 1300 C CA . MET A 1 171 ? 9.254 -27.559 17.383 1.00 44.44 171 MET A CA 1
ATOM 1301 C C . MET A 1 171 ? 9.340 -28.154 18.804 1.00 44.44 171 MET A C 1
ATOM 1303 O O . MET A 1 171 ? 10.124 -29.074 19.026 1.00 44.44 171 MET A O 1
ATOM 1307 N N . LYS A 1 172 ? 8.514 -27.709 19.767 1.00 44.78 172 LYS A N 1
ATOM 1308 C CA . LYS A 1 172 ? 8.350 -28.362 21.082 1.00 44.78 172 LYS A CA 1
ATOM 1309 C C . LYS A 1 172 ? 7.405 -29.570 21.015 1.00 44.78 172 LYS A C 1
ATOM 1311 O O . LYS A 1 172 ? 7.510 -30.447 21.869 1.00 44.78 172 LYS A O 1
ATOM 1316 N N . GLY A 1 173 ? 6.559 -29.671 19.982 1.00 41.94 173 GLY A N 1
ATOM 1317 C CA . GLY A 1 173 ? 5.642 -30.797 19.737 1.00 41.94 173 GLY A CA 1
ATOM 1318 C C . GLY A 1 173 ? 6.321 -32.099 19.285 1.00 41.94 173 GLY A C 1
ATOM 1319 O O . GLY A 1 173 ? 5.801 -33.187 19.527 1.00 41.94 173 GLY A O 1
ATOM 1320 N N . TYR A 1 174 ? 7.534 -32.028 18.730 1.00 48.94 174 TYR A N 1
ATOM 1321 C CA . TYR A 1 174 ? 8.319 -33.229 18.416 1.00 48.94 174 TYR A CA 1
ATOM 1322 C C . TYR A 1 174 ? 8.763 -33.988 19.670 1.00 48.94 174 TYR A C 1
ATOM 1324 O O . TYR A 1 174 ? 9.012 -35.186 19.598 1.00 48.94 174 TYR A O 1
ATOM 1332 N N . ARG A 1 175 ? 8.817 -33.338 20.840 1.00 44.12 175 ARG A N 1
ATOM 1333 C CA . ARG A 1 175 ? 9.290 -33.967 22.079 1.00 44.12 175 ARG A CA 1
ATOM 1334 C C . ARG A 1 175 ? 8.400 -35.133 22.503 1.00 44.12 175 ARG A C 1
ATOM 1336 O O . ARG A 1 175 ? 8.926 -36.177 22.854 1.00 44.12 175 ARG A O 1
ATOM 1343 N N . THR A 1 176 ? 7.080 -35.002 22.405 1.00 42.72 176 THR A N 1
ATOM 1344 C CA . THR A 1 176 ? 6.130 -36.051 22.819 1.00 42.72 176 THR A CA 1
ATOM 1345 C C . THR A 1 176 ? 6.071 -37.205 21.821 1.00 42.72 176 THR A C 1
ATOM 1347 O O . THR A 1 176 ? 5.998 -38.360 22.232 1.00 42.72 176 THR A O 1
ATOM 1350 N N . ILE A 1 177 ? 6.180 -36.911 20.521 1.00 50.47 177 ILE A N 1
ATOM 1351 C CA . ILE A 1 177 ? 6.248 -37.934 19.467 1.00 50.47 177 ILE A CA 1
ATOM 1352 C C . ILE A 1 177 ? 7.570 -38.707 19.566 1.00 50.47 177 ILE A C 1
ATOM 1354 O O . ILE A 1 177 ? 7.548 -39.932 19.539 1.00 50.47 177 ILE A O 1
ATOM 1358 N N . LEU A 1 178 ? 8.707 -38.024 19.770 1.00 48.53 178 LEU A N 1
ATOM 1359 C CA . LEU A 1 178 ? 10.001 -38.679 20.001 1.00 48.53 178 LEU A CA 1
ATOM 1360 C C . LEU A 1 178 ? 10.014 -39.485 21.306 1.00 48.53 178 LEU A C 1
ATOM 1362 O O . LEU A 1 178 ? 10.518 -40.601 21.307 1.00 48.53 178 LEU A O 1
ATOM 1366 N N . ILE A 1 179 ? 9.446 -38.967 22.400 1.00 46.56 179 ILE A N 1
ATOM 1367 C CA . ILE A 1 179 ? 9.338 -39.696 23.677 1.00 46.56 179 ILE A CA 1
ATOM 1368 C C . ILE A 1 179 ? 8.441 -40.933 23.520 1.00 46.56 179 ILE A C 1
ATOM 1370 O O . ILE A 1 179 ? 8.795 -42.003 24.009 1.00 46.56 179 ILE A O 1
ATOM 1374 N N . GLY A 1 180 ? 7.329 -40.824 22.787 1.00 49.06 180 GLY A N 1
ATOM 1375 C CA . GLY A 1 180 ? 6.462 -41.955 22.450 1.00 49.06 180 GLY A CA 1
ATOM 1376 C C . GLY A 1 180 ? 7.165 -43.007 21.588 1.00 49.06 180 GLY A C 1
ATOM 1377 O O . GLY A 1 180 ? 7.041 -44.197 21.864 1.00 49.06 180 GLY A O 1
ATOM 1378 N N . LEU A 1 181 ? 7.971 -42.583 20.607 1.00 51.62 181 LEU A N 1
ATOM 1379 C CA . LEU A 1 181 ? 8.763 -43.482 19.759 1.00 51.62 181 LEU A CA 1
ATOM 1380 C C . LEU A 1 181 ? 9.864 -44.208 20.559 1.00 51.62 181 LEU A C 1
ATOM 1382 O O . LEU A 1 181 ? 10.099 -45.395 20.358 1.00 51.62 181 LEU A O 1
ATOM 1386 N N . VAL A 1 182 ? 10.510 -43.510 21.500 1.00 50.59 182 VAL A N 1
ATOM 1387 C CA . VAL A 1 182 ? 11.559 -44.053 22.386 1.00 50.59 182 VAL A CA 1
ATOM 1388 C C . VAL A 1 182 ? 10.992 -45.052 23.394 1.00 50.59 182 VAL A C 1
ATOM 1390 O O . VAL A 1 182 ? 11.598 -46.098 23.627 1.00 50.59 182 VAL A O 1
ATOM 1393 N N . LEU A 1 183 ? 9.819 -44.764 23.965 1.00 50.69 183 LEU A N 1
ATOM 1394 C CA . LEU A 1 183 ? 9.120 -45.671 24.878 1.00 50.69 183 LEU A CA 1
ATOM 1395 C C . LEU A 1 183 ? 8.557 -46.905 24.156 1.00 50.69 183 LEU A C 1
ATOM 1397 O O . LEU A 1 183 ? 8.542 -47.982 24.744 1.00 50.69 183 LEU A O 1
ATOM 1401 N N . ALA A 1 184 ? 8.141 -46.770 22.892 1.00 52.28 184 ALA A N 1
ATOM 1402 C CA . ALA A 1 184 ? 7.600 -47.872 22.092 1.00 52.28 184 ALA A CA 1
ATOM 1403 C C . ALA A 1 184 ? 8.668 -48.865 21.602 1.00 52.28 184 ALA A C 1
ATOM 1405 O O . ALA A 1 184 ? 8.375 -50.044 21.428 1.00 52.28 184 ALA A O 1
ATOM 1406 N N . ILE A 1 185 ? 9.897 -48.397 21.369 1.00 56.69 185 ILE A N 1
ATOM 1407 C CA . ILE A 1 185 ? 10.985 -49.220 20.818 1.00 56.69 185 ILE A CA 1
ATOM 1408 C C . ILE A 1 185 ? 11.782 -49.909 21.943 1.00 56.69 185 ILE A C 1
ATOM 1410 O O . ILE A 1 185 ? 12.290 -51.011 21.761 1.00 56.69 185 ILE A O 1
ATOM 1414 N N . GLY A 1 186 ? 11.808 -49.341 23.151 1.00 54.56 186 GLY A N 1
ATOM 1415 C CA . GLY A 1 186 ? 12.501 -49.918 24.302 1.00 54.56 186 GLY A CA 1
ATOM 1416 C C . GLY A 1 186 ? 14.031 -49.732 24.230 1.00 54.56 186 GLY A C 1
ATOM 1417 O O . GLY A 1 186 ? 14.618 -49.762 23.144 1.00 54.56 186 GLY A O 1
ATOM 1418 N N . PRO A 1 187 ? 14.728 -49.556 25.371 1.00 57.50 187 PRO A N 1
ATOM 1419 C CA . PRO A 1 187 ? 16.167 -49.253 25.395 1.00 57.50 187 PRO A CA 1
ATOM 1420 C C . PRO A 1 187 ? 17.049 -50.279 24.665 1.00 57.50 187 PRO A C 1
ATOM 1422 O O . PRO A 1 187 ? 18.068 -49.916 24.082 1.00 57.50 187 PRO A O 1
ATOM 1425 N N . ALA A 1 188 ? 16.638 -51.551 24.656 1.00 55.09 188 ALA A N 1
ATOM 1426 C CA . ALA A 1 188 ? 17.364 -52.631 23.993 1.00 55.09 188 ALA A CA 1
ATOM 1427 C C . ALA A 1 188 ? 17.330 -52.522 22.458 1.00 55.09 188 ALA A C 1
ATOM 1429 O O . ALA A 1 188 ? 18.328 -52.812 21.807 1.00 55.09 188 ALA A O 1
ATOM 1430 N N . ALA A 1 189 ? 16.230 -52.059 21.855 1.00 57.91 189 ALA A N 1
ATOM 1431 C CA . ALA A 1 189 ? 16.129 -51.978 20.396 1.00 57.91 189 ALA A CA 1
ATOM 1432 C C . ALA A 1 189 ? 16.836 -50.741 19.811 1.00 57.91 189 ALA A C 1
ATOM 1434 O O . ALA A 1 189 ? 17.293 -50.772 18.669 1.00 57.91 189 ALA A O 1
ATOM 1435 N N . LEU A 1 190 ? 17.026 -49.682 20.605 1.00 57.03 190 LEU A N 1
ATOM 1436 C CA . LEU A 1 190 ? 17.854 -48.528 20.226 1.00 57.03 190 LEU A CA 1
ATOM 1437 C C . LEU A 1 190 ? 19.330 -48.904 20.003 1.00 57.03 190 LEU A C 1
ATOM 1439 O O . LEU A 1 190 ? 19.993 -48.289 19.169 1.00 57.03 190 LEU A O 1
ATOM 1443 N N . GLN A 1 191 ? 19.837 -49.934 20.689 1.00 58.16 191 GLN A N 1
ATOM 1444 C CA . GLN A 1 191 ? 21.193 -50.453 20.472 1.00 58.16 191 GLN A CA 1
ATOM 1445 C C . GLN A 1 191 ? 21.335 -51.160 19.115 1.00 58.16 191 GLN A C 1
ATOM 1447 O O . GLN A 1 191 ? 22.378 -51.042 18.476 1.00 58.16 191 GLN A O 1
ATOM 1452 N N . PHE A 1 192 ? 20.276 -51.818 18.629 1.00 61.16 192 PHE A N 1
ATOM 1453 C CA . PHE A 1 192 ? 20.273 -52.457 17.309 1.00 61.16 192 PHE A CA 1
ATOM 1454 C C . PHE A 1 192 ? 20.305 -51.439 16.168 1.00 61.16 192 PHE A C 1
ATOM 1456 O O . PHE A 1 192 ? 20.960 -51.682 15.160 1.00 61.16 192 PHE A O 1
ATOM 1463 N N . LEU A 1 193 ? 19.677 -50.270 16.336 1.00 63.19 193 LEU A N 1
ATOM 1464 C CA . LEU A 1 193 ? 19.725 -49.196 15.336 1.00 63.19 193 LEU A CA 1
ATOM 1465 C C . LEU A 1 193 ? 21.138 -48.623 15.164 1.00 63.19 193 LEU A C 1
ATOM 1467 O O . LEU A 1 193 ? 21.494 -48.219 14.063 1.00 63.19 193 LEU A O 1
ATOM 1471 N N . GLY A 1 194 ? 21.961 -48.617 16.216 1.00 61.62 194 GLY A N 1
ATOM 1472 C CA . GLY A 1 194 ? 23.367 -48.206 16.124 1.00 61.62 194 GLY A CA 1
ATOM 1473 C C . GLY A 1 194 ? 24.262 -49.198 15.372 1.00 61.62 194 GLY A C 1
ATOM 1474 O O . GLY A 1 194 ? 25.334 -48.815 14.915 1.00 61.62 194 GLY A O 1
ATOM 1475 N N . ALA A 1 195 ? 23.823 -50.452 15.228 1.00 62.78 195 ALA A N 1
ATOM 1476 C CA . ALA A 1 195 ? 24.556 -51.510 14.535 1.00 62.78 195 ALA A CA 1
ATOM 1477 C C . ALA A 1 195 ? 24.201 -51.625 13.038 1.00 62.78 195 ALA A C 1
ATOM 1479 O O . ALA A 1 195 ? 24.825 -52.403 12.320 1.00 62.78 195 ALA A O 1
ATOM 1480 N N . VAL A 1 196 ? 23.202 -50.875 12.560 1.00 70.06 196 VAL A N 1
ATOM 1481 C CA . VAL A 1 196 ? 22.802 -50.862 11.147 1.00 70.06 196 VAL A CA 1
ATOM 1482 C C . VAL A 1 196 ? 23.697 -49.901 10.362 1.00 70.06 196 VAL A C 1
ATOM 1484 O O . VAL A 1 196 ? 23.850 -48.739 10.737 1.00 70.06 196 VAL A O 1
ATOM 1487 N N . ASP A 1 197 ? 24.252 -50.361 9.237 1.00 73.94 197 ASP A N 1
ATOM 1488 C CA . ASP A 1 197 ? 24.997 -49.500 8.313 1.00 73.94 197 ASP A CA 1
ATOM 1489 C C . ASP A 1 197 ? 24.035 -48.647 7.471 1.00 73.94 197 ASP A C 1
ATOM 1491 O O . ASP A 1 197 ? 23.681 -48.953 6.329 1.00 73.94 197 ASP A O 1
ATOM 1495 N N . TRP A 1 198 ? 23.585 -47.546 8.068 1.00 70.62 198 TRP A N 1
ATOM 1496 C CA . TRP A 1 198 ? 22.682 -46.593 7.427 1.00 70.62 198 TRP A CA 1
ATOM 1497 C C . TRP A 1 198 ? 23.287 -45.944 6.185 1.00 70.62 198 TRP A C 1
ATOM 1499 O O . TRP A 1 198 ? 22.545 -45.503 5.307 1.00 70.62 198 TRP A O 1
ATOM 1509 N N . SER A 1 199 ? 24.617 -45.889 6.086 1.00 66.56 199 SER A N 1
ATOM 1510 C CA . SER A 1 199 ? 25.279 -45.292 4.929 1.00 66.56 199 SER A CA 1
ATOM 1511 C C . SER A 1 199 ? 25.067 -46.131 3.672 1.00 66.56 199 SER A C 1
ATOM 1513 O O . SER A 1 199 ? 24.843 -45.569 2.601 1.00 66.56 199 SER A O 1
ATOM 1515 N N . ALA A 1 200 ? 25.019 -47.457 3.821 1.00 70.38 200 ALA A N 1
ATOM 1516 C CA . ALA A 1 200 ? 24.704 -48.382 2.740 1.00 70.38 200 ALA A CA 1
ATOM 1517 C C . ALA A 1 200 ? 23.217 -48.348 2.341 1.00 70.38 200 ALA A C 1
ATOM 1519 O O . ALA A 1 200 ? 22.886 -48.529 1.172 1.00 70.38 200 ALA A O 1
ATOM 1520 N N . LEU A 1 201 ? 22.318 -48.100 3.298 1.00 65.88 201 LEU A N 1
ATOM 1521 C CA . LEU A 1 201 ? 20.865 -48.153 3.091 1.00 65.88 201 LEU A CA 1
ATOM 1522 C C . LEU A 1 201 ? 20.276 -46.878 2.481 1.00 65.88 201 LEU A C 1
ATOM 1524 O O . LEU A 1 201 ? 19.416 -46.950 1.608 1.00 65.88 201 LEU A O 1
ATOM 1528 N N . ILE A 1 202 ? 20.702 -45.712 2.964 1.00 69.12 202 ILE A N 1
ATOM 1529 C CA . ILE A 1 202 ? 20.100 -44.416 2.600 1.00 69.12 202 ILE A CA 1
ATOM 1530 C C . ILE A 1 202 ? 21.141 -43.377 2.176 1.00 69.12 202 ILE A C 1
ATOM 1532 O O . ILE A 1 202 ? 20.844 -42.186 2.056 1.00 69.12 202 ILE A O 1
ATOM 1536 N N . GLY A 1 203 ? 22.369 -43.826 1.937 1.00 69.00 203 GLY A N 1
ATOM 1537 C CA . GLY A 1 203 ? 23.478 -42.979 1.538 1.00 69.00 203 GLY A CA 1
ATOM 1538 C C . GLY A 1 203 ? 24.083 -42.176 2.699 1.00 69.00 203 GLY A C 1
ATOM 1539 O O . GLY A 1 203 ? 23.489 -42.040 3.776 1.00 69.00 203 GLY A O 1
ATOM 1540 N N . PRO A 1 204 ? 25.274 -41.585 2.490 1.00 61.75 204 PRO A N 1
ATOM 1541 C CA . PRO A 1 204 ? 26.054 -40.959 3.560 1.00 61.75 204 PRO A CA 1
ATOM 1542 C C . PRO A 1 204 ? 25.344 -39.767 4.214 1.00 61.75 204 PRO A C 1
ATOM 1544 O O . PRO A 1 204 ? 25.424 -39.573 5.426 1.00 61.75 204 PRO A O 1
ATOM 1547 N N . THR A 1 205 ? 24.612 -38.975 3.423 1.00 58.34 205 THR A N 1
ATOM 1548 C CA . THR A 1 205 ? 23.884 -37.795 3.911 1.00 58.34 205 THR A CA 1
ATOM 1549 C C . THR A 1 205 ? 22.680 -38.190 4.764 1.00 58.34 205 THR A C 1
ATOM 1551 O O . THR A 1 205 ? 22.455 -37.592 5.814 1.00 58.34 205 THR A O 1
ATOM 1554 N N . GLY A 1 206 ? 21.940 -39.230 4.363 1.00 61.25 206 GLY A N 1
ATOM 1555 C CA . GLY A 1 206 ? 20.827 -39.766 5.150 1.00 61.25 206 GLY A CA 1
ATOM 1556 C C . GLY A 1 206 ? 21.304 -40.397 6.460 1.00 61.25 206 GLY A C 1
ATOM 1557 O O . GLY A 1 206 ? 20.731 -40.148 7.521 1.00 61.25 206 GLY A O 1
ATOM 1558 N N . ALA A 1 207 ? 22.417 -41.133 6.411 1.00 65.00 207 ALA A N 1
ATOM 1559 C CA . ALA A 1 207 ? 23.030 -41.762 7.578 1.00 65.00 207 ALA A CA 1
ATOM 1560 C C . ALA A 1 207 ? 23.494 -40.760 8.644 1.00 65.00 207 ALA A C 1
ATOM 1562 O O . ALA A 1 207 ? 23.379 -41.038 9.841 1.00 65.00 207 ALA A O 1
ATOM 1563 N N . PHE A 1 208 ? 23.963 -39.578 8.229 1.00 66.75 208 PHE A N 1
ATOM 1564 C CA . PHE A 1 208 ? 24.326 -38.493 9.145 1.00 66.75 208 PHE A CA 1
ATOM 1565 C C . PHE A 1 208 ? 23.117 -37.975 9.937 1.00 66.75 208 PHE A C 1
ATOM 1567 O O . PHE A 1 208 ? 23.217 -37.768 11.148 1.00 66.75 208 PHE A O 1
ATOM 1574 N N . PHE A 1 209 ? 21.961 -37.817 9.283 1.00 64.44 209 PHE A N 1
ATOM 1575 C CA . PHE A 1 209 ? 20.728 -37.390 9.952 1.00 64.44 209 PHE A CA 1
ATOM 1576 C C . PHE A 1 209 ? 20.213 -38.447 10.935 1.00 64.44 209 PHE A C 1
ATOM 1578 O O . PHE A 1 209 ? 19.879 -38.111 12.071 1.00 64.44 209 PHE A O 1
ATOM 1585 N N . VAL A 1 210 ? 20.208 -39.725 10.540 1.00 67.31 210 VAL A N 1
ATOM 1586 C CA . VAL A 1 210 ? 19.754 -40.826 11.410 1.00 67.31 210 VAL A CA 1
ATOM 1587 C C . VAL A 1 210 ? 20.672 -40.989 12.623 1.00 67.31 210 VAL A C 1
ATOM 1589 O O . VAL A 1 210 ? 20.189 -41.053 13.752 1.00 67.31 210 VAL A O 1
ATOM 1592 N N . SER A 1 211 ? 21.991 -40.954 12.421 1.00 62.06 211 SER A N 1
ATOM 1593 C CA . SER A 1 211 ? 22.974 -41.019 13.512 1.00 62.06 211 SER A CA 1
ATOM 1594 C C . SER A 1 211 ? 22.822 -39.862 14.507 1.00 62.06 211 SER A C 1
ATOM 1596 O O . SER A 1 211 ? 22.905 -40.073 15.717 1.00 62.06 211 SER A O 1
ATOM 1598 N N . GLY A 1 212 ? 22.535 -38.647 14.021 1.00 65.31 212 GLY A N 1
ATOM 1599 C CA . GLY A 1 212 ? 22.275 -37.480 14.869 1.00 65.31 212 GLY A CA 1
ATOM 1600 C C . GLY A 1 212 ? 21.034 -37.646 15.751 1.00 65.31 212 GLY A C 1
ATOM 1601 O O . GLY A 1 212 ? 21.074 -37.335 16.942 1.00 65.31 212 GLY A O 1
ATOM 1602 N N . VAL A 1 213 ? 19.950 -38.200 15.199 1.00 67.56 213 VAL A N 1
ATOM 1603 C CA . VAL A 1 213 ? 18.721 -38.487 15.955 1.00 67.56 213 VAL A CA 1
ATOM 1604 C C . VAL A 1 213 ? 18.960 -39.590 16.990 1.00 67.56 213 VAL A C 1
ATOM 1606 O O . VAL A 1 213 ? 18.610 -39.409 18.155 1.00 67.56 213 VAL A O 1
ATOM 1609 N N . VAL A 1 214 ? 19.618 -40.693 16.615 1.00 66.94 214 VAL A N 1
ATOM 1610 C CA . VAL A 1 214 ? 19.928 -41.803 17.536 1.00 66.94 214 VAL A CA 1
ATOM 1611 C C . VAL A 1 214 ? 20.822 -41.342 18.693 1.00 66.94 214 VAL A C 1
ATOM 1613 O O . VAL A 1 214 ? 20.558 -41.696 19.842 1.00 66.94 214 VAL A O 1
ATOM 1616 N N . ALA A 1 215 ? 21.830 -40.503 18.436 1.00 59.97 215 ALA A N 1
ATOM 1617 C CA . ALA A 1 215 ? 22.711 -39.970 19.478 1.00 59.97 215 ALA A CA 1
ATOM 1618 C C . ALA A 1 215 ? 21.976 -39.048 20.469 1.00 59.97 215 ALA A C 1
ATOM 1620 O O . ALA A 1 215 ? 22.206 -39.126 21.679 1.00 59.97 215 ALA A O 1
ATOM 1621 N N . ILE A 1 216 ? 21.060 -38.202 19.979 1.00 60.62 216 ILE A N 1
ATOM 1622 C CA . ILE A 1 216 ? 20.205 -37.365 20.834 1.00 60.62 216 ILE A CA 1
ATOM 1623 C C . ILE A 1 216 ? 19.309 -38.251 21.705 1.00 60.62 216 ILE A C 1
ATOM 1625 O O . ILE A 1 216 ? 19.193 -38.003 22.903 1.00 60.62 216 ILE A O 1
ATOM 1629 N N . LEU A 1 217 ? 18.729 -39.308 21.133 1.00 58.28 217 LEU A N 1
ATOM 1630 C CA . LEU A 1 217 ? 17.847 -40.228 21.851 1.00 58.28 217 LEU A CA 1
ATOM 1631 C C . LEU A 1 217 ? 18.582 -41.048 22.919 1.00 58.28 217 LEU A C 1
ATOM 1633 O O . LEU A 1 217 ? 18.118 -41.118 24.057 1.00 58.28 217 LEU A O 1
ATOM 1637 N N . MET A 1 218 ? 19.758 -41.594 22.595 1.00 57.03 218 MET A N 1
ATOM 1638 C CA . MET A 1 218 ? 20.627 -42.301 23.547 1.00 57.03 218 MET A CA 1
ATOM 1639 C C . MET A 1 218 ? 20.977 -41.423 24.754 1.00 57.03 218 MET A C 1
ATOM 1641 O O . MET A 1 218 ? 20.920 -41.888 25.891 1.00 57.03 218 MET A O 1
ATOM 1645 N N . ARG A 1 219 ? 21.256 -40.132 24.526 1.00 59.75 219 ARG A N 1
ATOM 1646 C CA . ARG A 1 219 ? 21.615 -39.181 25.587 1.00 59.75 219 ARG A CA 1
ATOM 1647 C C . ARG A 1 219 ? 20.495 -38.949 26.607 1.00 59.75 219 ARG A C 1
ATOM 1649 O O . ARG A 1 219 ? 20.808 -38.631 27.747 1.00 59.75 219 ARG A O 1
ATOM 1656 N N . PHE A 1 220 ? 19.225 -39.120 26.229 1.00 52.06 220 PHE A N 1
ATOM 1657 C CA . PHE A 1 220 ? 18.085 -39.022 27.153 1.00 52.06 220 PHE A CA 1
ATOM 1658 C C . PHE A 1 220 ? 17.826 -40.320 27.930 1.00 52.06 220 PHE A C 1
ATOM 1660 O O . PHE A 1 220 ? 17.367 -40.261 29.069 1.00 52.06 220 PHE A O 1
ATOM 1667 N N . VAL A 1 221 ? 18.131 -41.483 27.346 1.00 54.69 221 VAL A N 1
ATOM 1668 C CA . VAL A 1 221 ? 17.938 -42.794 27.993 1.00 54.69 221 VAL A CA 1
ATOM 1669 C C . VAL A 1 221 ? 19.005 -43.055 29.059 1.00 54.69 221 VAL A C 1
ATOM 1671 O O . VAL A 1 221 ? 18.705 -43.626 30.103 1.00 54.69 221 VAL A O 1
ATOM 1674 N N . THR A 1 222 ? 20.242 -42.599 28.848 1.00 50.53 222 THR A N 1
ATOM 1675 C CA . THR A 1 222 ? 21.341 -42.804 29.808 1.00 50.53 222 THR A CA 1
ATOM 1676 C C . THR A 1 222 ? 21.351 -41.806 30.970 1.00 50.53 222 THR A C 1
ATOM 1678 O O . THR A 1 222 ? 22.190 -41.920 31.860 1.00 50.53 222 THR A O 1
ATOM 1681 N N . THR A 1 223 ? 20.445 -40.822 30.991 1.00 46.12 223 THR A N 1
ATOM 1682 C CA . THR A 1 223 ? 20.333 -39.832 32.075 1.00 46.12 223 THR A CA 1
ATOM 1683 C C . THR A 1 223 ? 19.080 -40.073 32.917 1.00 46.12 223 THR A C 1
ATOM 1685 O O . THR A 1 223 ? 18.126 -39.302 32.854 1.00 46.12 223 THR A O 1
ATOM 1688 N N . THR A 1 224 ? 19.064 -41.128 33.732 1.00 40.06 224 THR A N 1
ATOM 1689 C CA . THR A 1 224 ? 18.140 -41.207 34.877 1.00 40.06 224 THR A CA 1
ATOM 1690 C C . THR A 1 224 ? 18.784 -40.550 36.102 1.00 40.06 224 THR A C 1
ATOM 1692 O O . THR A 1 224 ? 19.883 -40.964 36.480 1.00 40.06 224 THR A O 1
ATOM 1695 N N . PRO A 1 225 ? 18.145 -39.563 36.759 1.00 35.72 225 PRO A N 1
ATOM 1696 C CA . PRO A 1 225 ? 18.608 -39.052 38.046 1.00 35.72 225 PRO A CA 1
ATOM 1697 C C . PRO A 1 225 ? 18.381 -40.083 39.163 1.00 35.72 225 PRO A C 1
ATOM 1699 O O . PRO A 1 225 ? 17.339 -40.732 39.228 1.00 35.72 225 PRO A O 1
ATOM 1702 N N . VAL A 1 226 ? 19.358 -40.204 40.060 1.00 40.22 226 VAL A N 1
ATOM 1703 C CA . VAL A 1 226 ? 19.296 -40.968 41.316 1.00 40.22 226 VAL A CA 1
ATOM 1704 C C . VAL A 1 226 ? 18.498 -40.173 42.372 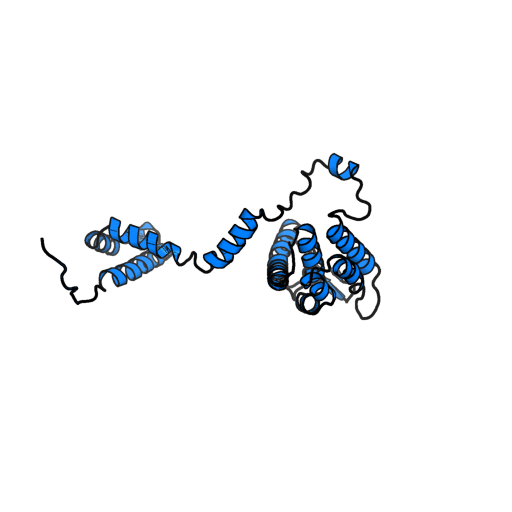1.00 40.22 226 VAL A C 1
ATOM 1706 O O . VAL A 1 226 ? 18.838 -39.016 42.599 1.00 40.22 226 VAL A O 1
ATOM 1709 N N . GLY A 1 227 ? 17.518 -40.786 43.068 1.00 33.44 227 GLY A N 1
ATOM 1710 C CA . GLY A 1 227 ? 17.073 -40.346 44.417 1.00 33.44 227 GLY A CA 1
ATOM 1711 C C . GLY A 1 227 ? 15.555 -40.252 44.719 1.00 33.44 227 GLY A C 1
ATOM 1712 O O . GLY A 1 227 ? 14.860 -39.427 44.146 1.00 33.44 227 GLY A O 1
ATOM 1713 N N . LYS A 1 228 ? 15.092 -41.082 45.675 1.00 33.22 228 LYS A N 1
ATOM 1714 C CA . LYS A 1 228 ? 13.786 -41.200 46.408 1.00 33.22 228 LYS A CA 1
ATOM 1715 C C . LYS A 1 228 ? 13.597 -40.075 47.477 1.00 33.22 228 LYS A C 1
ATOM 1717 O O . LYS A 1 228 ? 14.565 -39.335 47.639 1.00 33.22 228 LYS A O 1
ATOM 1722 N N . PRO A 1 229 ? 12.566 -40.044 48.377 1.00 48.31 229 PRO A N 1
ATOM 1723 C CA . PRO A 1 229 ? 11.223 -40.680 48.454 1.00 48.31 229 PRO A CA 1
ATOM 1724 C C . PRO A 1 229 ? 10.079 -39.683 48.832 1.00 48.31 229 PRO A C 1
ATOM 1726 O O . PRO A 1 229 ? 10.374 -38.584 49.277 1.00 48.31 229 PRO A O 1
ATOM 1729 N N . ASP A 1 230 ? 8.799 -40.092 48.818 1.00 39.78 230 ASP A N 1
ATOM 1730 C CA . ASP A 1 230 ? 7.727 -39.349 49.522 1.00 39.78 230 ASP A CA 1
ATOM 1731 C C . ASP A 1 230 ? 6.969 -40.219 50.545 1.00 39.78 230 ASP A C 1
ATOM 1733 O O . ASP A 1 230 ? 6.797 -41.427 50.371 1.00 39.78 230 ASP A O 1
ATOM 1737 N N . ALA A 1 231 ? 6.607 -39.567 51.655 1.00 44.44 231 ALA A N 1
ATOM 1738 C CA . ALA A 1 231 ? 6.153 -40.080 52.952 1.00 44.44 231 ALA A CA 1
ATOM 1739 C C . ALA A 1 231 ? 4.617 -40.348 53.020 1.00 44.44 231 ALA A C 1
ATOM 1741 O O . ALA A 1 231 ? 3.905 -40.042 52.065 1.00 44.44 231 ALA A O 1
ATOM 1742 N N . PRO A 1 232 ? 4.083 -40.944 54.114 1.00 66.25 232 PRO A N 1
ATOM 1743 C CA . PRO A 1 232 ? 2.829 -41.709 54.103 1.00 66.25 232 PRO A CA 1
ATOM 1744 C C . PRO A 1 232 ? 1.588 -40.915 54.552 1.00 66.25 232 PRO A C 1
ATOM 1746 O O . PRO A 1 232 ? 1.703 -39.925 55.271 1.00 66.25 232 PRO A O 1
ATOM 1749 N N . ALA A 1 233 ? 0.390 -41.423 54.231 1.00 39.62 233 ALA A N 1
ATOM 1750 C CA . ALA A 1 233 ? -0.880 -41.064 54.884 1.00 39.62 233 ALA A CA 1
ATOM 1751 C C . ALA A 1 233 ? -1.937 -42.187 54.683 1.00 39.62 233 ALA A C 1
ATOM 1753 O O . ALA A 1 233 ? -1.723 -43.065 53.849 1.00 39.62 233 ALA A O 1
ATOM 1754 N N . PRO A 1 234 ? -3.088 -42.167 55.381 1.00 48.47 234 PRO A N 1
ATOM 1755 C CA . PRO A 1 234 ? -3.285 -42.674 56.740 1.00 48.47 234 PRO A CA 1
ATOM 1756 C C . PRO A 1 234 ? -4.254 -43.880 56.793 1.00 48.47 234 PRO A C 1
ATOM 1758 O O . PRO A 1 234 ? -5.001 -44.141 55.853 1.00 48.47 234 PRO A O 1
ATOM 1761 N N . ALA A 1 235 ? -4.233 -44.611 57.911 1.00 49.44 235 ALA A N 1
ATOM 1762 C CA . ALA A 1 235 ? -5.043 -45.811 58.150 1.00 49.44 235 ALA A CA 1
ATOM 1763 C C . ALA A 1 235 ? -6.543 -45.520 58.359 1.00 49.44 235 ALA A C 1
ATOM 1765 O O . ALA A 1 235 ? -6.905 -44.468 58.894 1.00 49.44 235 ALA A O 1
ATOM 1766 N N . PRO A 1 236 ? -7.392 -46.497 58.017 1.00 52.78 236 PRO A N 1
ATOM 1767 C CA . PRO A 1 236 ? -8.417 -47.000 58.932 1.00 52.78 236 PRO A CA 1
ATOM 1768 C C . PRO A 1 236 ? -8.102 -48.413 59.445 1.00 52.78 236 PRO A C 1
ATOM 1770 O O . PRO A 1 236 ? -7.614 -49.249 58.650 1.00 52.78 236 PRO A O 1
#

pLDDT: mean 73.44, std 20.31, range [33.22, 98.44]

Solvent-accessible surface area (backbone atoms only — not comparable to full-atom values): 13858 Å² total; per-residue (Å²): 90,64,49,100,85,66,49,51,31,45,75,90,69,49,34,47,88,83,40,85,71,73,58,56,90,88,71,81,77,54,70,70,55,29,52,52,50,46,56,58,58,45,55,58,36,50,53,53,46,54,63,68,49,73,71,38,46,71,87,87,49,53,49,41,52,51,32,51,32,54,48,21,66,73,66,32,63,72,53,41,74,71,28,71,29,48,58,30,35,33,73,47,36,53,71,61,22,42,61,39,37,64,78,65,22,60,56,97,92,36,81,36,72,70,36,45,54,48,27,53,34,37,32,34,23,41,76,68,69,41,56,83,88,70,52,72,66,58,54,63,70,64,68,53,68,73,79,71,70,65,53,60,42,77,62,52,45,49,46,49,49,42,46,58,66,40,51,78,43,50,76,58,57,51,54,60,56,51,49,50,53,52,66,73,55,36,80,73,50,59,56,54,60,71,71,53,68,40,42,81,75,58,34,65,72,49,24,53,55,52,51,51,52,52,54,57,51,51,60,58,69,76,60,73,85,88,84,89,88,86,86,90,83,83,86,134

Mean predicted aligned error: 17.2 Å

Nearest PDB structures (foldseek):
  6et6-assembly1_A  TM=9.402E-01  e=1.248E-07  Acinetobacter baumannii
  9kbq-assembly1_B  TM=8.687E-01  e=2.854E-07  Acinetobacter baumannii
  4zpu-assembly1_A  TM=8.971E-01  e=3.891E-07  Escherichia coli K-12
  3hde-assembly2_C  TM=8.906E-01  e=3.509E-07  Enterobacteria phage P21
  7m5i-assembly1_B  TM=8.648E-01  e=1.152E-06  Escherichia coli O157 typing phage 15